Protein AF-B4JCS2-F1 (afdb_monomer)

Structure (mmCIF, N/CA/C/O backbone):
data_AF-B4JCS2-F1
#
_entry.id   AF-B4JCS2-F1
#
loop_
_atom_site.group_PDB
_atom_site.id
_atom_site.type_symbol
_atom_site.label_atom_id
_atom_site.label_alt_id
_atom_site.label_comp_id
_atom_site.label_asym_id
_atom_site.label_entity_id
_atom_site.label_seq_id
_atom_site.pdbx_PDB_ins_code
_atom_site.Cartn_x
_atom_site.Cartn_y
_atom_site.Cartn_z
_atom_site.occupancy
_atom_site.B_iso_or_equiv
_atom_site.auth_seq_id
_atom_site.auth_comp_id
_atom_site.auth_asym_id
_atom_site.auth_atom_id
_atom_site.pdbx_PDB_model_num
ATOM 1 N N . MET A 1 1 ? -27.474 -32.328 -60.155 1.00 42.59 1 MET A N 1
ATOM 2 C CA . MET A 1 1 ? -26.172 -31.632 -60.076 1.00 42.59 1 MET A CA 1
ATOM 3 C C . MET A 1 1 ? -26.432 -30.232 -59.549 1.00 42.59 1 MET A C 1
ATOM 5 O O . MET A 1 1 ? -27.391 -29.633 -60.016 1.00 42.59 1 MET A O 1
ATOM 9 N N . SER A 1 2 ? -25.587 -29.773 -58.614 1.00 42.50 2 SER A N 1
ATOM 10 C CA . SER A 1 2 ? -25.485 -28.388 -58.097 1.00 42.50 2 SER A CA 1
ATOM 11 C C . SER A 1 2 ? -26.600 -27.970 -57.123 1.00 42.50 2 SER A C 1
ATOM 13 O O . SER A 1 2 ? -27.764 -28.017 -57.477 1.00 42.50 2 SER A O 1
ATOM 15 N N . GLY A 1 3 ? -26.380 -27.531 -55.885 1.00 40.31 3 GLY A N 1
ATOM 16 C CA . GLY A 1 3 ? -25.187 -27.250 -55.087 1.00 40.31 3 GLY A CA 1
ATOM 17 C C . GLY A 1 3 ? -25.677 -26.501 -53.836 1.00 40.31 3 GLY A C 1
ATOM 18 O O . GLY A 1 3 ? -26.355 -25.486 -53.963 1.00 40.31 3 GLY A O 1
ATOM 19 N N . ILE A 1 4 ? -25.423 -27.040 -52.641 1.00 46.88 4 ILE A N 1
ATOM 20 C CA . ILE A 1 4 ? -25.808 -26.432 -51.358 1.00 46.88 4 ILE A CA 1
ATOM 21 C C . ILE A 1 4 ? -24.799 -25.324 -51.036 1.00 46.88 4 ILE A C 1
ATOM 23 O O . ILE A 1 4 ? -23.623 -25.603 -50.815 1.00 46.88 4 ILE A O 1
ATOM 27 N N . TYR A 1 5 ? -25.258 -24.073 -51.007 1.00 42.94 5 TYR A N 1
ATOM 28 C CA . TYR A 1 5 ? -24.479 -22.938 -50.516 1.00 42.94 5 TYR A CA 1
ATOM 29 C C . TYR A 1 5 ? -24.676 -22.813 -49.000 1.00 42.94 5 TYR A C 1
ATOM 31 O O . TYR A 1 5 ? -25.678 -22.281 -48.529 1.00 42.94 5 TYR A O 1
ATOM 39 N N . LEU A 1 6 ? -23.716 -23.332 -48.231 1.00 43.31 6 LEU A N 1
ATOM 40 C CA . LEU A 1 6 ? -23.570 -23.057 -46.801 1.00 43.31 6 LEU A CA 1
ATOM 41 C C . LEU A 1 6 ? -22.980 -21.650 -46.629 1.00 43.31 6 LEU A C 1
ATOM 43 O O . LEU A 1 6 ? -21.780 -21.444 -46.799 1.00 43.31 6 LEU A O 1
ATOM 47 N N . LEU A 1 7 ? -23.828 -20.677 -46.294 1.00 48.38 7 LEU A N 1
ATOM 48 C CA . LEU A 1 7 ? -23.399 -19.361 -45.817 1.00 48.38 7 LEU A CA 1
ATOM 49 C C . LEU A 1 7 ? -22.857 -19.504 -44.387 1.00 48.38 7 LEU A C 1
ATOM 51 O O . LEU A 1 7 ? -23.600 -19.450 -43.408 1.00 48.38 7 LEU A O 1
ATOM 55 N N . ALA A 1 8 ? -21.545 -19.707 -44.274 1.00 44.62 8 ALA A N 1
ATOM 56 C CA . ALA A 1 8 ? -20.823 -19.618 -43.013 1.00 44.62 8 ALA A CA 1
ATOM 57 C C . ALA A 1 8 ? -20.802 -18.153 -42.550 1.00 44.62 8 ALA A C 1
ATOM 59 O O . ALA A 1 8 ? -20.003 -17.340 -43.011 1.00 44.62 8 ALA A O 1
ATOM 60 N N . SER A 1 9 ? -21.711 -17.816 -41.638 1.00 53.81 9 SER A N 1
ATOM 61 C CA . SER A 1 9 ? -21.706 -16.541 -40.922 1.00 53.81 9 SER A CA 1
ATOM 62 C C . SER A 1 9 ? -20.621 -16.612 -39.849 1.00 53.81 9 SER A C 1
ATOM 64 O O . SER A 1 9 ? -20.882 -17.010 -38.716 1.00 53.81 9 SER A O 1
ATOM 66 N N . ILE A 1 10 ? -19.379 -16.299 -40.220 1.00 55.66 10 ILE A N 1
ATOM 67 C CA . ILE A 1 10 ? -18.282 -16.126 -39.264 1.00 55.66 10 ILE A CA 1
ATOM 68 C C . ILE A 1 10 ? -18.549 -14.813 -38.526 1.00 55.66 10 ILE A C 1
ATOM 70 O O . ILE A 1 10 ? -18.152 -13.732 -38.957 1.00 55.66 10 ILE A O 1
ATOM 74 N N . LEU A 1 11 ? -19.281 -14.914 -37.418 1.00 52.94 11 LEU A N 1
ATOM 75 C CA . LEU A 1 11 ? -19.351 -13.864 -36.417 1.00 52.94 11 LEU A CA 1
ATOM 76 C C . LEU A 1 11 ? -17.978 -13.823 -35.735 1.00 52.94 11 LEU A C 1
ATOM 78 O O . LEU A 1 11 ? -17.714 -14.578 -34.802 1.00 52.94 11 LEU A O 1
ATOM 82 N N . CYS A 1 12 ? -17.083 -12.966 -36.231 1.00 44.75 12 CYS A N 1
ATOM 83 C CA . CYS A 1 12 ? -15.917 -12.530 -35.473 1.00 44.75 12 CYS A CA 1
ATOM 84 C C . CYS A 1 12 ? -16.427 -11.788 -34.233 1.00 44.75 12 CYS A C 1
ATOM 86 O O . CYS A 1 12 ? -16.580 -10.568 -34.244 1.00 44.75 12 CYS A O 1
ATOM 88 N N . LEU A 1 13 ? -16.712 -12.531 -33.161 1.00 48.81 13 LEU A N 1
ATOM 89 C CA . LEU A 1 13 ? -16.735 -11.975 -31.819 1.00 48.81 13 LEU A CA 1
ATOM 90 C C . LEU A 1 13 ? -15.313 -11.492 -31.558 1.00 48.81 13 LEU A C 1
ATOM 92 O O . LEU A 1 13 ? -14.432 -12.267 -31.191 1.00 48.81 13 LEU A O 1
ATOM 96 N N . ALA A 1 14 ? -15.081 -10.209 -31.825 1.00 47.31 14 ALA A N 1
ATOM 97 C CA . ALA A 1 14 ? -13.964 -9.492 -31.256 1.00 47.31 14 ALA A CA 1
ATOM 98 C C . ALA A 1 14 ? -14.106 -9.648 -29.742 1.00 47.31 14 ALA A C 1
ATOM 100 O O . ALA A 1 14 ? -14.917 -8.977 -29.106 1.00 47.31 14 ALA A O 1
ATOM 101 N N . ILE A 1 15 ? -13.351 -10.587 -29.175 1.00 54.47 15 ILE A N 1
ATOM 102 C CA . ILE A 1 15 ? -13.148 -10.701 -27.738 1.00 54.47 15 ILE A CA 1
ATOM 103 C C . ILE A 1 15 ? -12.239 -9.526 -27.375 1.00 54.47 15 ILE A C 1
ATOM 105 O O . ILE A 1 15 ? -11.052 -9.679 -27.104 1.00 54.47 15 ILE A O 1
ATOM 109 N N . GLY A 1 16 ? -12.784 -8.312 -27.454 1.00 46.50 16 GLY A N 1
ATOM 110 C CA . GLY A 1 16 ? -12.263 -7.176 -26.725 1.00 46.50 16 GLY A CA 1
ATOM 111 C C . GLY A 1 16 ? -12.503 -7.500 -25.265 1.00 46.50 16 GLY A C 1
ATOM 112 O O . GLY A 1 16 ? -13.537 -7.140 -24.714 1.00 46.50 16 GLY A O 1
ATOM 113 N N . GLY A 1 17 ? -11.600 -8.284 -24.674 1.00 49.44 17 GLY A N 1
ATOM 114 C CA . GLY A 1 17 ? -11.571 -8.493 -23.241 1.00 49.44 17 GLY A CA 1
ATOM 115 C C . GLY A 1 17 ? -11.337 -7.132 -22.616 1.00 49.44 17 GLY A C 1
ATOM 116 O O . GLY A 1 17 ? -10.206 -6.659 -22.567 1.00 49.44 17 GLY A O 1
ATOM 117 N N . SER A 1 18 ? -12.412 -6.467 -22.205 1.00 50.28 18 SER A N 1
ATOM 118 C CA . SER A 1 18 ? -12.322 -5.315 -21.329 1.00 50.28 18 SER A CA 1
ATOM 119 C C . SER A 1 18 ? -11.596 -5.797 -20.080 1.00 50.28 18 SER A C 1
ATOM 121 O O . SER A 1 18 ? -12.152 -6.583 -19.310 1.00 50.28 18 SER A O 1
ATOM 123 N N . VAL A 1 19 ? -10.337 -5.390 -19.910 1.00 60.50 19 VAL A N 1
ATOM 124 C CA . VAL A 1 19 ? -9.654 -5.515 -18.623 1.00 60.50 19 VAL A CA 1
ATOM 125 C C . VAL A 1 19 ? -10.544 -4.821 -17.602 1.00 60.50 19 VAL A C 1
ATOM 127 O O . VAL A 1 19 ? -10.785 -3.618 -17.709 1.00 60.50 19 VAL A O 1
ATOM 130 N N . ALA A 1 20 ? -11.115 -5.594 -16.677 1.00 69.06 20 ALA A N 1
ATOM 131 C CA . ALA A 1 20 ? -11.917 -5.039 -15.602 1.00 69.06 20 ALA A CA 1
ATOM 132 C C . ALA A 1 20 ? -11.026 -4.063 -14.825 1.00 69.06 20 ALA A C 1
ATOM 134 O O . ALA A 1 20 ? -9.989 -4.453 -14.291 1.00 69.06 20 ALA A O 1
ATOM 135 N N . GLN A 1 21 ? -11.392 -2.782 -14.842 1.00 80.38 21 GLN A N 1
ATOM 136 C CA . GLN A 1 21 ? -10.703 -1.755 -14.075 1.00 80.38 21 GLN A CA 1
ATOM 137 C C . GLN A 1 21 ? -11.246 -1.798 -12.648 1.00 80.38 21 GLN A C 1
ATOM 139 O O . GLN A 1 21 ? -12.445 -1.631 -12.432 1.00 80.38 21 GLN A O 1
ATOM 144 N N . PHE A 1 22 ? -10.360 -2.010 -11.683 1.00 87.44 22 PHE A N 1
ATOM 145 C CA . PHE A 1 22 ? -10.654 -1.895 -10.260 1.00 87.44 22 PHE A CA 1
ATOM 146 C C . PHE A 1 22 ? -10.234 -0.505 -9.781 1.00 87.44 22 PHE A C 1
ATOM 148 O O . PHE A 1 22 ? -9.047 -0.162 -9.822 1.00 87.44 22 PHE A O 1
ATOM 155 N N . ILE A 1 23 ? -11.222 0.297 -9.381 1.00 88.00 23 ILE A N 1
ATOM 156 C CA . ILE A 1 23 ? -11.053 1.671 -8.900 1.00 88.00 23 ILE A CA 1
ATOM 157 C C . ILE A 1 23 ? -11.843 1.819 -7.600 1.00 88.00 23 ILE A C 1
ATOM 159 O O . ILE A 1 23 ? -13.039 1.542 -7.560 1.00 88.00 23 ILE A O 1
ATOM 163 N N . GLU A 1 24 ? -11.170 2.284 -6.556 1.00 86.69 24 GLU A N 1
ATOM 164 C CA . GLU A 1 24 ? -11.730 2.531 -5.233 1.00 86.69 24 GLU A CA 1
ATOM 165 C C . GLU A 1 24 ? -11.489 3.999 -4.870 1.00 86.69 24 GLU A C 1
ATOM 167 O O . GLU A 1 24 ? -10.374 4.380 -4.534 1.00 86.69 24 GLU A O 1
ATOM 172 N N . GLY A 1 25 ? -12.498 4.863 -4.998 1.00 80.62 25 GLY A N 1
ATOM 173 C CA . GLY A 1 25 ? -12.302 6.309 -4.816 1.00 80.62 25 GLY A CA 1
ATOM 174 C C . GLY A 1 25 ? -11.212 6.870 -5.737 1.00 80.62 25 GLY A C 1
ATOM 175 O O . GLY A 1 25 ? -11.324 6.767 -6.958 1.00 80.62 25 GLY A O 1
ATOM 176 N N . ASN A 1 26 ? -10.154 7.452 -5.161 1.00 79.00 26 ASN A N 1
ATOM 177 C CA . ASN A 1 26 ? -8.983 7.938 -5.910 1.00 79.00 26 ASN A CA 1
ATOM 178 C C . ASN A 1 26 ? -7.933 6.845 -6.211 1.00 79.00 26 ASN A C 1
ATOM 180 O O . ASN A 1 26 ? -6.947 7.111 -6.897 1.00 79.00 26 ASN A O 1
ATOM 184 N N . TYR A 1 27 ? -8.111 5.629 -5.700 1.00 87.31 27 TYR A N 1
ATOM 185 C CA . TYR A 1 27 ? -7.161 4.535 -5.834 1.00 87.31 27 TYR A CA 1
ATOM 186 C C . TYR A 1 27 ? -7.483 3.660 -7.049 1.00 87.31 27 TYR A C 1
ATOM 188 O O . TYR A 1 27 ? -8.377 2.814 -7.027 1.00 87.31 27 TYR A O 1
ATOM 196 N N . ASN A 1 28 ? -6.716 3.842 -8.127 1.00 91.06 28 ASN A N 1
ATOM 197 C CA . ASN A 1 28 ? -6.737 2.939 -9.277 1.00 91.06 28 ASN A CA 1
ATOM 198 C C . ASN A 1 28 ? -5.826 1.728 -9.012 1.00 91.06 28 ASN A C 1
ATOM 200 O O . ASN A 1 28 ? -4.624 1.753 -9.292 1.00 91.06 28 ASN A O 1
ATOM 204 N N . VAL A 1 29 ? -6.418 0.656 -8.487 1.00 92.50 29 VAL A N 1
ATOM 205 C CA . VAL A 1 29 ? -5.731 -0.609 -8.182 1.00 92.50 29 VAL A CA 1
ATOM 206 C C . VAL A 1 29 ? -5.109 -1.217 -9.439 1.00 92.50 29 VAL A C 1
ATOM 208 O O . VAL A 1 29 ? -4.018 -1.783 -9.400 1.00 92.50 29 VAL A O 1
ATOM 211 N N . THR A 1 30 ? -5.789 -1.076 -10.578 1.00 92.38 30 THR A N 1
ATOM 212 C CA . THR A 1 30 ? -5.321 -1.616 -11.860 1.00 92.38 30 THR A CA 1
ATOM 213 C C . THR A 1 30 ? -4.003 -0.978 -12.269 1.00 92.38 30 THR A C 1
ATOM 215 O O . THR A 1 30 ? -3.055 -1.694 -12.583 1.00 92.38 30 THR A O 1
ATOM 218 N N . ALA A 1 31 ? -3.916 0.352 -12.193 1.00 90.94 31 ALA A N 1
ATOM 219 C CA . ALA A 1 31 ? -2.688 1.094 -12.453 1.00 90.94 31 ALA A CA 1
ATOM 220 C C . ALA A 1 31 ? -1.605 0.767 -11.413 1.00 90.94 31 ALA A C 1
ATOM 222 O O . ALA A 1 31 ? -0.464 0.502 -11.788 1.00 90.94 31 ALA A O 1
ATOM 223 N N . ALA A 1 32 ? -1.960 0.690 -10.126 1.00 93.31 32 ALA A N 1
ATOM 224 C CA . ALA A 1 32 ? -1.023 0.327 -9.061 1.00 93.31 32 ALA A CA 1
ATOM 225 C C . ALA A 1 32 ? -0.387 -1.053 -9.279 1.00 93.31 32 ALA A C 1
ATOM 227 O O . ALA A 1 32 ? 0.818 -1.215 -9.115 1.00 93.31 32 ALA A O 1
ATOM 228 N N . CYS A 1 33 ? -1.152 -2.042 -9.742 1.00 94.25 33 CYS A N 1
ATOM 229 C CA . CYS A 1 33 ? -0.605 -3.364 -10.034 1.00 94.25 33 CYS A CA 1
ATOM 230 C C . CYS A 1 33 ? 0.408 -3.391 -11.185 1.00 94.25 33 CYS A C 1
ATOM 232 O O . CYS A 1 33 ? 1.185 -4.340 -11.276 1.00 94.25 33 CYS A O 1
ATOM 234 N N . THR A 1 34 ? 0.444 -2.367 -12.044 1.00 92.12 34 TH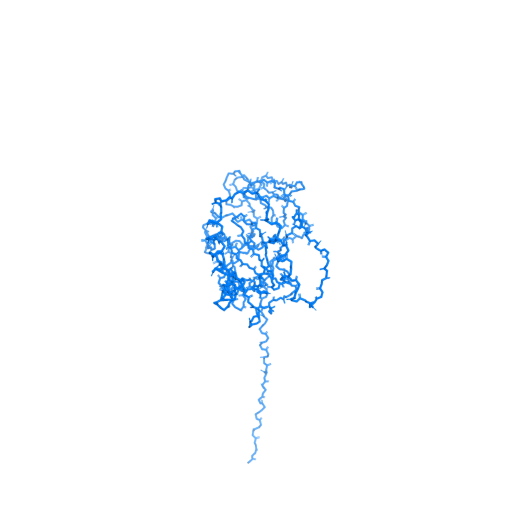R A N 1
ATOM 235 C CA . THR A 1 34 ? 1.469 -2.258 -13.095 1.00 92.12 34 THR A CA 1
ATOM 236 C C . THR A 1 34 ? 2.816 -1.769 -12.567 1.00 92.12 34 THR A C 1
ATOM 238 O O . THR A 1 34 ? 3.836 -1.947 -13.233 1.00 92.12 34 THR A O 1
ATOM 241 N N . THR A 1 35 ? 2.848 -1.160 -11.378 1.00 93.12 35 THR A N 1
ATOM 242 C CA . THR A 1 35 ? 4.060 -0.556 -10.814 1.00 93.12 35 THR A CA 1
ATOM 243 C C . THR A 1 35 ? 4.786 -1.453 -9.819 1.00 93.12 35 THR A C 1
ATOM 245 O O . THR A 1 35 ? 5.889 -1.111 -9.392 1.00 93.12 35 THR A O 1
ATOM 248 N N . VAL A 1 36 ? 4.215 -2.607 -9.482 1.00 95.38 36 VAL A N 1
ATOM 249 C CA . VAL A 1 36 ? 4.731 -3.558 -8.489 1.00 95.38 36 VAL A CA 1
ATOM 250 C C . VAL A 1 36 ? 5.050 -4.919 -9.121 1.00 95.38 36 VAL A C 1
ATOM 252 O O . VAL A 1 36 ? 4.533 -5.242 -10.195 1.00 95.38 36 VAL A O 1
ATOM 255 N N . PRO A 1 37 ? 5.864 -5.764 -8.463 1.00 95.25 37 PRO A N 1
ATOM 256 C CA . PRO A 1 37 ? 6.071 -7.140 -8.902 1.00 95.25 37 PRO A CA 1
ATOM 257 C C . PRO A 1 37 ? 4.768 -7.954 -8.922 1.00 95.25 37 PRO A C 1
ATOM 259 O O . PRO A 1 37 ? 3.948 -7.819 -8.005 1.00 95.25 37 PRO A O 1
ATOM 262 N N . PRO A 1 38 ? 4.578 -8.866 -9.893 1.00 94.50 38 PRO A N 1
ATOM 263 C CA . PRO A 1 38 ? 3.509 -9.856 -9.824 1.00 94.50 38 PRO A CA 1
ATOM 264 C C . PRO A 1 38 ? 3.567 -10.661 -8.517 1.00 94.50 38 PRO A C 1
ATOM 266 O O . PRO A 1 38 ? 4.641 -11.028 -8.046 1.00 94.50 38 PRO A O 1
ATOM 269 N N . GLY A 1 39 ? 2.404 -10.949 -7.940 1.00 95.88 39 GLY A N 1
ATOM 270 C CA . GLY A 1 39 ? 2.246 -11.567 -6.624 1.00 95.88 39 GLY A CA 1
ATOM 271 C C . GLY A 1 39 ? 2.163 -10.564 -5.472 1.00 95.88 39 GLY A C 1
ATOM 272 O O . GLY A 1 39 ? 1.784 -10.958 -4.371 1.00 95.88 39 GLY A O 1
ATOM 273 N N . THR A 1 40 ? 2.459 -9.281 -5.710 1.00 97.44 40 THR A N 1
ATOM 274 C CA . THR A 1 40 ? 2.276 -8.228 -4.701 1.00 97.44 40 THR A CA 1
ATOM 275 C C . THR A 1 40 ? 0.813 -8.147 -4.283 1.00 97.44 40 THR A C 1
ATOM 277 O O . THR A 1 40 ? -0.082 -8.142 -5.130 1.00 97.44 40 THR A O 1
ATOM 280 N N . GLN A 1 41 ? 0.581 -8.080 -2.975 1.00 97.62 41 GLN A N 1
ATOM 281 C CA . GLN A 1 41 ? -0.746 -7.907 -2.404 1.00 97.62 41 GLN A CA 1
ATOM 282 C C . GLN A 1 41 ? -0.969 -6.440 -2.036 1.00 97.62 41 GLN A C 1
ATOM 284 O O . GLN A 1 41 ? -0.136 -5.835 -1.357 1.00 97.62 41 GLN A O 1
ATOM 289 N N . LEU A 1 42 ? -2.094 -5.886 -2.476 1.00 96.19 42 LEU A N 1
ATOM 290 C CA . LEU A 1 42 ? -2.518 -4.526 -2.174 1.00 96.19 42 LEU A CA 1
ATOM 291 C C . LEU A 1 42 ? -3.851 -4.566 -1.426 1.00 96.19 42 LEU A C 1
ATOM 293 O O . LEU A 1 42 ? -4.810 -5.173 -1.897 1.00 96.19 42 LEU A O 1
ATOM 297 N N . GLY A 1 43 ? -3.912 -3.923 -0.266 1.00 93.75 43 GLY A N 1
ATOM 298 C CA . GLY A 1 43 ? -5.142 -3.776 0.504 1.00 93.75 43 GLY A CA 1
ATOM 299 C C . GLY A 1 43 ? -6.178 -2.937 -0.238 1.00 93.75 43 GLY A C 1
ATOM 300 O O . GLY A 1 43 ? -5.831 -2.068 -1.042 1.00 93.75 43 GLY A O 1
ATOM 301 N N . SER A 1 44 ? -7.448 -3.213 0.032 1.00 91.12 44 SER A N 1
ATOM 302 C CA . SER A 1 44 ? -8.543 -2.349 -0.390 1.00 91.12 44 SER A CA 1
ATOM 303 C C . SER A 1 44 ? -8.684 -1.162 0.565 1.00 91.12 44 SER A C 1
ATOM 305 O O . SER A 1 44 ? -8.396 -1.263 1.759 1.00 91.12 44 SER A O 1
ATOM 307 N N . ILE A 1 45 ? -9.125 -0.026 0.028 1.00 85.44 45 ILE A N 1
ATOM 308 C CA . ILE A 1 45 ? -9.464 1.176 0.798 1.00 85.44 45 ILE A CA 1
ATOM 309 C C . ILE A 1 45 ? -10.970 1.313 1.040 1.00 85.44 45 ILE A C 1
ATOM 311 O O . ILE A 1 45 ? -11.420 2.330 1.567 1.00 85.44 45 ILE A O 1
ATOM 315 N N . VAL A 1 46 ? -11.760 0.308 0.651 1.00 83.19 46 VAL A N 1
ATOM 316 C CA . VAL A 1 46 ? -13.217 0.275 0.871 1.00 83.19 46 VAL A CA 1
ATOM 317 C C . VAL A 1 46 ? -13.703 -0.961 1.598 1.00 83.19 46 VAL A C 1
ATOM 319 O O . VAL A 1 46 ? -14.895 -1.043 1.857 1.00 83.19 46 VAL A O 1
ATOM 322 N N . SER A 1 47 ? -12.830 -1.916 1.913 1.00 86.38 47 SER A N 1
ATOM 323 C CA . SER A 1 47 ? -13.122 -3.038 2.805 1.00 86.38 47 SER A CA 1
ATOM 324 C C . SER A 1 47 ? -11.827 -3.718 3.221 1.00 86.38 47 SER A C 1
ATOM 326 O O . SER A 1 47 ? -10.949 -3.936 2.396 1.00 86.38 47 SER A O 1
ATOM 328 N N . CYS A 1 48 ? -11.705 -4.116 4.483 1.00 87.81 48 CYS A N 1
ATOM 329 C CA . CYS A 1 48 ? -10.602 -4.984 4.897 1.00 87.81 48 CYS A CA 1
ATOM 330 C C . CYS A 1 48 ? -10.918 -6.473 4.747 1.00 87.81 48 CYS A C 1
ATOM 332 O O . CYS A 1 48 ? -10.053 -7.301 5.027 1.00 87.81 48 CYS A O 1
ATOM 334 N N . ASP A 1 49 ? -12.123 -6.833 4.307 1.00 89.62 49 ASP A N 1
ATOM 335 C CA . ASP A 1 49 ? -12.494 -8.231 4.084 1.00 89.62 49 ASP A CA 1
ATOM 336 C C . ASP A 1 49 ? -11.826 -8.794 2.836 1.00 89.62 49 ASP A C 1
ATOM 338 O O . ASP A 1 49 ? -11.794 -10.007 2.646 1.00 89.62 49 ASP A O 1
ATOM 342 N N . TYR A 1 50 ? -11.273 -7.937 1.978 1.00 93.19 50 TYR A N 1
ATOM 343 C CA . TYR A 1 50 ? -10.574 -8.367 0.785 1.00 93.19 50 TYR A CA 1
ATOM 344 C C . TYR A 1 50 ? -9.354 -7.513 0.467 1.00 93.19 50 TYR A C 1
ATOM 346 O O . TYR A 1 50 ? -9.142 -6.408 0.963 1.00 93.19 50 TYR A O 1
ATOM 354 N N . TYR A 1 51 ? -8.531 -8.072 -0.403 1.00 96.00 51 TYR A N 1
ATOM 355 C CA . TYR A 1 51 ? -7.337 -7.454 -0.948 1.00 96.00 51 TYR A CA 1
ATOM 356 C C . TYR A 1 51 ? -7.185 -7.863 -2.408 1.00 96.00 51 TYR A C 1
ATOM 358 O O . TYR A 1 51 ? -7.912 -8.715 -2.921 1.00 96.00 51 TYR A O 1
ATOM 366 N N . TYR A 1 52 ? -6.221 -7.268 -3.089 1.00 97.44 52 TYR A N 1
ATOM 367 C CA . TYR A 1 52 ? -5.920 -7.550 -4.480 1.00 97.44 52 TYR A CA 1
ATOM 368 C C . TYR A 1 52 ? -4.562 -8.217 -4.597 1.00 97.44 52 TYR A C 1
ATOM 370 O O . TYR A 1 52 ? -3.581 -7.751 -4.025 1.00 97.44 52 TYR A O 1
ATOM 378 N N . VAL A 1 53 ? -4.489 -9.290 -5.376 1.00 97.69 53 VAL A N 1
ATOM 379 C CA . VAL A 1 53 ? -3.226 -9.894 -5.799 1.00 97.69 53 VAL A CA 1
ATOM 380 C C . VAL A 1 53 ? -2.908 -9.382 -7.194 1.00 97.69 53 VAL A C 1
ATOM 382 O O . VAL A 1 53 ? -3.646 -9.650 -8.144 1.00 97.69 53 VAL A O 1
ATOM 385 N N . CYS A 1 54 ? -1.808 -8.653 -7.340 1.00 96.25 54 CYS A N 1
ATOM 386 C CA . CYS A 1 54 ? -1.366 -8.162 -8.635 1.00 96.25 54 CYS A CA 1
ATOM 387 C C . CYS A 1 54 ? -0.843 -9.313 -9.488 1.00 96.25 54 CYS A C 1
ATOM 389 O O . CYS A 1 54 ? 0.108 -9.998 -9.121 1.00 96.25 54 CYS A O 1
ATOM 391 N N . THR A 1 55 ? -1.442 -9.527 -10.653 1.00 94.19 55 THR A N 1
ATOM 392 C CA . THR A 1 55 ? -0.965 -10.508 -11.631 1.00 94.19 55 THR A CA 1
ATOM 393 C C . THR A 1 55 ? -0.516 -9.802 -12.903 1.00 94.19 55 THR A C 1
ATOM 395 O O . THR A 1 55 ? -0.812 -8.629 -13.120 1.00 94.19 55 THR A O 1
ATOM 398 N N . LYS A 1 56 ? 0.134 -10.542 -13.806 1.00 87.94 56 LYS A N 1
ATOM 399 C CA . LYS A 1 56 ? 0.475 -10.036 -15.145 1.00 87.94 56 LYS A CA 1
ATOM 400 C C . LYS A 1 56 ? -0.739 -9.560 -15.961 1.00 87.94 56 LYS A C 1
ATOM 402 O O . LYS A 1 56 ? -0.565 -8.795 -16.897 1.00 87.94 56 LYS A O 1
ATOM 407 N N . ASN A 1 57 ? -1.941 -10.037 -15.630 1.00 88.88 57 ASN A N 1
ATOM 408 C CA . ASN A 1 57 ? -3.179 -9.717 -16.341 1.00 88.88 57 ASN A CA 1
ATOM 409 C C . ASN A 1 57 ? -4.020 -8.658 -15.603 1.00 88.88 57 ASN A C 1
ATOM 411 O O . ASN A 1 57 ? -5.150 -8.399 -16.007 1.00 88.88 57 ASN A O 1
ATOM 415 N N . GLY A 1 58 ? -3.496 -8.081 -14.517 1.00 90.19 58 GLY A N 1
ATOM 416 C CA . GLY A 1 58 ? -4.212 -7.149 -13.650 1.00 90.19 58 GLY A CA 1
ATOM 417 C C . GLY A 1 58 ? -4.463 -7.696 -12.238 1.00 90.19 58 GLY A C 1
ATOM 418 O O . GLY A 1 58 ? -4.053 -8.820 -11.914 1.00 90.19 58 GLY A O 1
ATOM 419 N N . PRO A 1 59 ? -5.090 -6.888 -11.371 1.00 95.19 59 PRO A N 1
ATOM 420 C CA . PRO A 1 59 ? -5.443 -7.283 -10.011 1.00 95.19 59 PRO A CA 1
ATOM 421 C C . PRO A 1 59 ? -6.500 -8.393 -9.994 1.00 95.19 59 PRO A C 1
ATOM 423 O O . PRO A 1 59 ? -7.440 -8.402 -10.787 1.00 95.19 59 PRO A O 1
ATOM 426 N N . VAL A 1 60 ? -6.360 -9.311 -9.041 1.00 95.94 60 VAL A N 1
ATOM 427 C CA . VAL A 1 60 ? -7.363 -10.327 -8.706 1.00 95.94 60 VAL A CA 1
ATOM 428 C C . VAL A 1 60 ? -7.804 -10.103 -7.267 1.00 95.94 60 VAL A C 1
ATOM 430 O O . VAL A 1 60 ? -7.001 -10.240 -6.344 1.00 95.94 60 VAL A O 1
ATOM 433 N N . GLN A 1 61 ? -9.075 -9.759 -7.072 1.00 96.25 61 GLN A N 1
ATOM 434 C CA . GLN A 1 61 ? -9.651 -9.595 -5.740 1.00 96.25 61 GLN A CA 1
ATOM 435 C C . GLN A 1 61 ? -9.728 -10.946 -5.015 1.00 96.25 61 GLN A C 1
ATOM 437 O O . GLN A 1 61 ? -10.174 -11.943 -5.581 1.00 96.25 61 GLN A O 1
ATOM 442 N N . THR A 1 62 ? -9.296 -10.974 -3.758 1.00 96.88 62 THR A N 1
ATOM 443 C CA . THR A 1 62 ? -9.274 -12.155 -2.890 1.00 96.88 62 THR A CA 1
ATOM 444 C C . THR A 1 62 ? -9.854 -11.791 -1.529 1.00 96.88 62 THR A C 1
ATOM 446 O O . THR A 1 62 ? -9.399 -10.835 -0.908 1.00 96.88 62 THR A O 1
ATOM 449 N N . ASN A 1 63 ? -10.846 -12.552 -1.063 1.00 96.12 63 ASN A N 1
ATOM 450 C CA . ASN A 1 63 ? -11.462 -12.341 0.247 1.00 96.12 63 ASN A CA 1
ATOM 451 C C . ASN A 1 63 ? -10.690 -13.081 1.346 1.00 96.12 63 ASN A C 1
ATOM 453 O O . ASN A 1 63 ? -10.246 -14.217 1.153 1.00 96.12 63 ASN A O 1
ATOM 457 N N . CYS A 1 64 ? -10.587 -12.454 2.510 1.00 95.00 64 CYS A N 1
ATOM 458 C CA . CYS A 1 64 ? -10.181 -13.096 3.743 1.00 95.00 64 CYS A CA 1
ATOM 459 C C . CYS A 1 64 ? -11.284 -14.034 4.265 1.00 95.00 64 CYS A C 1
ATOM 461 O O . CYS A 1 64 ? -12.469 -13.831 3.989 1.00 95.00 64 CYS A O 1
ATOM 463 N N . PRO A 1 65 ? -10.919 -15.090 5.015 1.00 95.81 65 PRO A N 1
ATOM 464 C CA . PRO A 1 65 ? -11.896 -15.932 5.699 1.00 95.81 65 PRO A CA 1
ATOM 465 C C . PRO A 1 65 ? -12.732 -15.138 6.710 1.00 95.81 65 PRO A C 1
ATOM 467 O O . PRO A 1 65 ? -12.277 -14.135 7.255 1.00 95.81 65 PRO A O 1
ATOM 470 N N . THR A 1 66 ? -13.926 -15.634 7.038 1.00 89.06 66 THR A N 1
ATOM 471 C CA . THR A 1 66 ? -14.778 -15.036 8.077 1.00 89.06 66 THR A CA 1
ATOM 472 C C . THR A 1 66 ? -14.031 -14.901 9.410 1.00 89.06 66 THR A C 1
ATOM 474 O O . THR A 1 66 ? -13.425 -15.863 9.884 1.00 89.06 66 THR A O 1
ATOM 477 N N . GLY A 1 67 ? -14.097 -13.713 10.021 1.00 84.50 67 GLY A N 1
ATOM 478 C CA . GLY A 1 67 ? -13.390 -13.380 11.267 1.00 84.50 67 GLY A CA 1
ATOM 479 C C . GLY A 1 67 ? -11.937 -12.919 11.077 1.00 84.50 67 GLY A C 1
ATOM 480 O O . GLY A 1 67 ? -11.228 -12.706 12.064 1.00 84.50 67 GLY A O 1
ATOM 481 N N . TYR A 1 68 ? -11.490 -12.778 9.827 1.00 91.06 68 TYR A N 1
ATOM 482 C CA . TYR A 1 68 ? -10.179 -12.254 9.468 1.00 91.06 68 TYR A CA 1
ATOM 483 C C . TYR A 1 68 ? -10.319 -11.021 8.584 1.00 91.06 68 TYR A C 1
ATOM 485 O O . TYR A 1 68 ? -11.220 -10.928 7.756 1.00 91.06 68 TYR A O 1
ATOM 493 N N . SER A 1 69 ? -9.362 -10.112 8.716 1.00 91.06 69 SER A N 1
ATOM 494 C CA . SER A 1 69 ? -9.233 -8.924 7.881 1.00 91.06 69 SER A CA 1
ATOM 495 C C . SER A 1 69 ? -7.823 -8.859 7.306 1.00 91.06 69 SER A C 1
ATOM 497 O O . SER A 1 69 ? -6.869 -9.386 7.887 1.00 91.06 69 SER A O 1
ATOM 499 N N . TYR A 1 70 ? -7.680 -8.239 6.142 1.00 93.75 70 TYR A N 1
ATOM 500 C CA . TYR A 1 70 ? -6.395 -8.117 5.480 1.00 93.75 70 TYR A CA 1
ATOM 501 C C . TYR A 1 70 ? -5.475 -7.164 6.248 1.00 93.75 70 TYR A C 1
ATOM 503 O O . TYR A 1 70 ? -5.761 -5.978 6.406 1.00 93.75 70 TYR A O 1
ATOM 511 N N . ASP A 1 71 ? -4.346 -7.693 6.708 1.00 93.31 71 ASP A N 1
ATOM 512 C CA . ASP A 1 71 ? -3.267 -6.934 7.317 1.00 93.31 71 ASP A CA 1
ATOM 513 C C . ASP A 1 71 ? -2.199 -6.667 6.257 1.00 93.31 71 ASP A C 1
ATOM 515 O O . ASP A 1 71 ? -1.374 -7.528 5.932 1.00 93.31 71 ASP A O 1
ATOM 519 N N . TYR A 1 72 ? -2.202 -5.450 5.713 1.00 92.50 72 TYR A N 1
ATOM 520 C CA . TYR A 1 72 ? -1.236 -5.061 4.691 1.00 92.50 72 TYR A CA 1
ATOM 521 C C . TYR A 1 72 ? 0.206 -5.051 5.219 1.00 92.50 72 TYR A C 1
ATOM 523 O O . TYR A 1 72 ? 1.131 -5.290 4.443 1.00 92.50 72 TYR A O 1
ATOM 531 N N . LYS A 1 73 ? 0.422 -4.819 6.526 1.00 92.75 73 LYS A N 1
ATOM 532 C CA . LYS A 1 73 ? 1.762 -4.826 7.133 1.00 92.75 73 LYS A CA 1
ATOM 533 C C . LYS A 1 73 ? 2.326 -6.251 7.147 1.00 92.75 73 LYS A C 1
ATOM 535 O O . LYS A 1 73 ? 3.511 -6.447 6.866 1.00 92.75 73 LYS A O 1
ATOM 540 N N . ALA A 1 74 ? 1.473 -7.247 7.393 1.00 94.12 74 ALA A N 1
ATOM 541 C CA . ALA A 1 74 ? 1.829 -8.663 7.299 1.00 94.12 74 ALA A CA 1
ATOM 542 C C . ALA A 1 74 ? 1.823 -9.205 5.853 1.00 94.12 74 ALA A C 1
ATOM 544 O O . ALA A 1 74 ? 2.575 -10.137 5.550 1.00 94.12 74 ALA A O 1
ATOM 545 N N . ALA A 1 75 ? 1.044 -8.585 4.957 1.00 95.12 75 ALA A N 1
ATOM 546 C CA . ALA A 1 75 ? 0.639 -9.128 3.656 1.00 95.12 75 ALA A CA 1
ATOM 547 C C . ALA A 1 75 ? -0.048 -10.496 3.798 1.00 95.12 75 ALA A C 1
ATOM 549 O O . ALA A 1 75 ? 0.352 -11.494 3.193 1.00 95.12 75 ALA A O 1
ATOM 550 N N . SER A 1 76 ? -1.042 -10.549 4.686 1.00 96.06 76 SER A N 1
ATOM 551 C CA . SER A 1 76 ? -1.844 -11.742 4.953 1.00 96.06 76 SER A CA 1
ATOM 552 C C . SER A 1 76 ? -3.148 -11.384 5.660 1.00 96.06 76 SER A C 1
ATOM 554 O O . SER A 1 76 ? -3.265 -10.325 6.268 1.00 96.06 76 SER A O 1
ATOM 556 N N . CYS A 1 77 ? -4.117 -12.296 5.646 1.00 95.94 77 CYS A N 1
ATOM 557 C CA . CYS A 1 77 ? -5.295 -12.182 6.500 1.00 95.94 77 CYS A CA 1
ATOM 558 C C . CYS A 1 77 ? -4.922 -12.498 7.957 1.00 95.94 77 CYS A C 1
ATOM 560 O O . CYS A 1 77 ? -4.429 -13.589 8.250 1.00 95.94 77 CYS A O 1
ATOM 562 N N . SER A 1 78 ? -5.195 -11.560 8.858 1.00 94.81 78 SER A N 1
ATOM 563 C CA . SER A 1 78 ? -4.984 -11.677 10.305 1.00 94.81 78 SER A CA 1
ATOM 564 C C . SER A 1 78 ? -6.336 -11.602 11.028 1.00 94.81 78 SER A C 1
ATOM 566 O O . SER A 1 78 ? -7.291 -11.079 10.452 1.00 94.81 78 SER A O 1
ATOM 568 N N . PRO A 1 79 ? -6.478 -12.127 12.262 1.00 90.88 79 PRO A N 1
ATOM 569 C CA . PRO A 1 79 ? -7.731 -12.012 13.010 1.00 90.88 79 PRO A CA 1
ATOM 570 C C . PRO A 1 79 ? -8.193 -10.553 13.074 1.00 90.88 79 PRO A C 1
ATOM 572 O O . PRO A 1 79 ? -7.392 -9.689 13.437 1.00 90.88 79 PRO A O 1
ATOM 575 N N . SER A 1 80 ? -9.455 -10.264 12.745 1.00 84.94 80 SER A N 1
ATOM 576 C CA . SER A 1 80 ? -9.948 -8.882 12.594 1.00 84.94 80 SER A CA 1
ATOM 577 C C . SER A 1 80 ? -9.704 -8.012 13.832 1.00 84.94 80 SER A C 1
ATOM 579 O O . SER A 1 80 ? -9.352 -6.843 13.711 1.00 84.94 80 SER A O 1
ATOM 581 N N . SER A 1 81 ? -9.762 -8.603 15.030 1.00 80.12 81 SER A N 1
ATOM 582 C CA . SER A 1 81 ? -9.475 -7.930 16.306 1.00 80.12 81 SER A CA 1
ATOM 583 C C . SER A 1 81 ? -8.027 -7.444 16.461 1.00 80.12 81 SER A C 1
ATOM 585 O O . SER A 1 81 ? -7.740 -6.647 17.348 1.00 80.12 81 SER A O 1
ATOM 587 N N . SER A 1 82 ? -7.099 -7.952 15.647 1.00 84.75 82 SER A N 1
ATOM 588 C CA . SER A 1 82 ? -5.675 -7.586 15.667 1.00 84.75 82 SER A CA 1
ATOM 589 C C . SER A 1 82 ? -5.284 -6.598 14.566 1.00 84.75 82 SER A C 1
ATOM 591 O O . SER A 1 82 ? -4.167 -6.084 14.582 1.00 84.75 82 SER A O 1
ATOM 593 N N . VAL A 1 83 ? -6.191 -6.314 13.625 1.00 84.62 83 VAL A N 1
ATOM 594 C CA . VAL A 1 83 ? -5.927 -5.445 12.475 1.00 84.62 83 VAL A CA 1
ATOM 595 C C . VAL A 1 83 ? -6.490 -4.050 12.730 1.00 84.62 83 VAL A C 1
ATOM 597 O O . VAL A 1 83 ? -7.650 -3.862 13.106 1.00 84.62 83 VAL A O 1
ATOM 600 N N . SER A 1 84 ? -5.680 -3.027 12.469 1.00 77.25 84 SER A N 1
ATOM 601 C CA . SER A 1 84 ? -6.124 -1.630 12.448 1.00 77.25 84 SER A CA 1
ATOM 602 C C . SER A 1 84 ? -6.851 -1.309 11.140 1.00 77.25 84 SER A C 1
ATOM 604 O O . SER A 1 84 ? -6.398 -0.485 10.351 1.00 77.25 84 SER A O 1
ATOM 606 N N . CYS A 1 85 ? -7.961 -2.009 10.897 1.00 75.69 85 CYS A N 1
ATOM 607 C CA . CYS A 1 85 ? -8.855 -1.728 9.786 1.00 75.69 85 CYS A CA 1
ATOM 608 C C . CYS A 1 85 ? -9.726 -0.517 10.112 1.00 75.69 85 CYS A C 1
ATOM 610 O O . CYS A 1 85 ? -10.380 -0.492 11.155 1.00 75.69 85 CYS A O 1
ATOM 612 N N . TYR A 1 86 ? -9.739 0.455 9.208 1.00 72.19 86 TYR A N 1
ATOM 613 C CA . TYR A 1 86 ? -10.626 1.614 9.277 1.00 72.19 86 TYR A CA 1
ATOM 614 C C . TYR A 1 86 ? -11.419 1.804 7.986 1.00 72.19 86 TYR A C 1
ATOM 616 O O . TYR A 1 86 ? -12.208 2.730 7.911 1.00 72.19 86 TYR A O 1
ATOM 624 N N . TYR A 1 87 ? -11.203 0.956 6.977 1.00 70.25 87 TYR A N 1
ATOM 625 C CA . TYR A 1 87 ? -11.768 1.089 5.639 1.00 70.25 87 TYR A CA 1
ATOM 626 C C . TYR A 1 87 ? -12.938 0.123 5.447 1.00 70.25 87 TYR A C 1
ATOM 628 O O . TYR A 1 87 ? -12.813 -1.066 5.736 1.00 70.25 87 TYR A O 1
ATOM 636 N N . GLY A 1 88 ? -14.059 0.624 4.925 1.00 57.50 88 GLY A N 1
ATOM 637 C CA . GLY A 1 88 ? -15.205 -0.213 4.563 1.00 57.50 88 GLY A CA 1
ATOM 638 C C . GLY A 1 88 ? -16.078 -0.721 5.693 1.00 57.50 88 GLY A C 1
ATOM 639 O O . GLY A 1 88 ? -16.828 -1.667 5.477 1.00 57.50 88 GLY A O 1
ATOM 640 N N . MET A 1 89 ? -15.965 -0.135 6.882 1.00 63.97 89 MET A N 1
ATOM 641 C CA . MET A 1 89 ? -16.829 -0.471 8.009 1.00 63.97 89 MET A CA 1
ATOM 642 C C . MET A 1 89 ? -17.902 0.607 8.166 1.00 63.97 89 MET A C 1
ATOM 644 O O . MET A 1 89 ? -17.583 1.796 8.114 1.00 63.97 89 MET A O 1
ATOM 648 N N . ASP A 1 90 ? -19.153 0.198 8.397 1.00 65.44 90 ASP A N 1
ATOM 649 C CA . ASP A 1 90 ? -20.258 1.119 8.710 1.00 65.44 90 ASP A CA 1
ATOM 650 C C . ASP A 1 90 ? -19.982 1.895 10.011 1.00 65.44 90 ASP A C 1
ATOM 652 O O . ASP A 1 90 ? -20.367 3.057 10.155 1.00 65.44 90 ASP A O 1
ATOM 656 N N . ASN A 1 91 ? -19.270 1.263 10.951 1.00 74.00 91 ASN A N 1
ATOM 657 C CA . ASN A 1 91 ? -18.788 1.869 12.184 1.00 74.00 91 ASN A CA 1
ATOM 658 C C . ASN A 1 91 ? -17.255 1.730 12.279 1.00 74.00 91 ASN A C 1
ATOM 660 O O . ASN A 1 91 ? -16.766 0.632 12.539 1.00 74.00 91 ASN A O 1
ATOM 664 N N . PRO A 1 92 ? -16.466 2.815 12.160 1.00 76.75 92 PRO A N 1
ATOM 665 C CA . PRO A 1 92 ? -15.004 2.743 12.257 1.00 76.75 92 PRO A CA 1
ATOM 666 C C . PRO A 1 92 ? -14.501 2.372 13.668 1.00 76.75 92 PRO A C 1
ATOM 668 O O . PRO A 1 92 ? -13.319 2.072 13.839 1.00 76.75 92 PRO A O 1
ATOM 671 N N . CYS A 1 93 ? -15.381 2.375 14.677 1.00 83.25 93 CYS A N 1
ATOM 672 C CA . CYS A 1 93 ? -15.092 1.903 16.029 1.00 83.25 93 CYS A CA 1
ATOM 673 C C . CYS A 1 93 ? -15.321 0.399 16.223 1.00 83.25 93 CYS A C 1
ATOM 675 O O . CYS A 1 93 ? -14.939 -0.131 17.266 1.00 83.25 93 CYS A O 1
ATOM 677 N N . GLU A 1 94 ? -15.921 -0.294 15.253 1.00 79.44 94 GLU A N 1
ATOM 678 C CA . GLU A 1 94 ? -16.250 -1.710 15.387 1.00 79.44 94 GLU A CA 1
ATOM 679 C C . GLU A 1 94 ? -15.005 -2.555 15.704 1.00 79.44 94 GLU A C 1
ATOM 681 O O . GLU A 1 94 ? -13.934 -2.402 15.111 1.00 79.44 94 GLU A O 1
ATOM 686 N N . GLY A 1 95 ? -15.129 -3.422 16.713 1.00 75.88 95 GLY A N 1
ATOM 687 C CA . GLY A 1 95 ? -14.048 -4.300 17.165 1.00 75.88 95 GLY A CA 1
ATOM 688 C C . GLY A 1 95 ? -12.927 -3.615 17.956 1.00 75.88 95 GLY A C 1
ATOM 689 O O . GLY A 1 95 ? -11.967 -4.289 18.336 1.00 75.88 95 GLY A O 1
ATOM 690 N N . LYS A 1 96 ? -13.015 -2.307 18.234 1.00 80.69 96 LYS A N 1
ATOM 691 C CA . LYS A 1 96 ? -12.047 -1.605 19.089 1.00 80.69 96 LYS A CA 1
ATOM 692 C C . LYS A 1 96 ? -12.481 -1.647 20.550 1.00 80.69 96 LYS A C 1
ATOM 694 O O . LYS A 1 96 ? -13.586 -1.235 20.874 1.00 80.69 96 LYS A O 1
ATOM 699 N N . VAL A 1 97 ? -11.602 -2.114 21.432 1.00 81.69 97 VAL A N 1
ATOM 700 C CA . VAL A 1 97 ? -11.877 -2.226 22.872 1.00 81.69 97 VAL A CA 1
ATOM 701 C C . VAL A 1 97 ? -11.314 -1.035 23.642 1.00 81.69 97 VAL A C 1
ATOM 703 O O . VAL A 1 97 ? -10.166 -0.646 23.432 1.00 81.69 97 VAL A O 1
ATOM 706 N N . GLY A 1 98 ? -12.089 -0.514 24.593 1.00 87.00 98 GLY A N 1
ATOM 707 C CA . GLY A 1 98 ? -11.686 0.626 25.411 1.00 87.00 98 GLY A CA 1
ATOM 708 C C . GLY A 1 98 ? -11.860 1.969 24.704 1.00 87.00 98 GLY A C 1
ATOM 709 O O . GLY A 1 98 ? -12.804 2.160 23.934 1.00 87.00 98 GLY A O 1
ATOM 710 N N . ASP A 1 99 ? -10.965 2.894 25.047 1.00 91.94 99 ASP A N 1
ATOM 711 C CA . ASP A 1 99 ? -10.972 4.285 24.609 1.00 91.94 99 ASP A CA 1
ATOM 712 C C . ASP A 1 99 ? -9.867 4.496 23.569 1.00 91.94 99 ASP A C 1
ATOM 714 O O . ASP A 1 99 ? -8.682 4.342 23.878 1.00 91.94 99 ASP A O 1
ATOM 718 N N . ASN A 1 100 ? -10.241 4.855 22.343 1.00 90.31 100 ASN A N 1
ATOM 719 C CA . ASN A 1 100 ? -9.286 5.034 21.249 1.00 90.31 100 ASN A CA 1
ATOM 720 C C . ASN A 1 100 ? -9.822 5.955 20.149 1.00 90.31 100 ASN A C 1
ATOM 722 O O . ASN A 1 100 ? -11.025 6.168 20.033 1.00 90.31 100 ASN A O 1
ATOM 726 N N . TRP A 1 101 ? -8.925 6.481 19.315 1.00 91.69 101 TRP A N 1
ATOM 727 C CA . TRP A 1 101 ? -9.263 7.379 18.209 1.00 91.69 101 TRP A CA 1
ATOM 728 C C . TRP A 1 101 ? -8.985 6.721 16.862 1.00 91.69 101 TRP A C 1
ATOM 730 O O . TRP A 1 101 ? -7.911 6.157 16.648 1.00 91.69 101 TRP A O 1
ATOM 740 N N . VAL A 1 102 ? -9.950 6.809 15.951 1.00 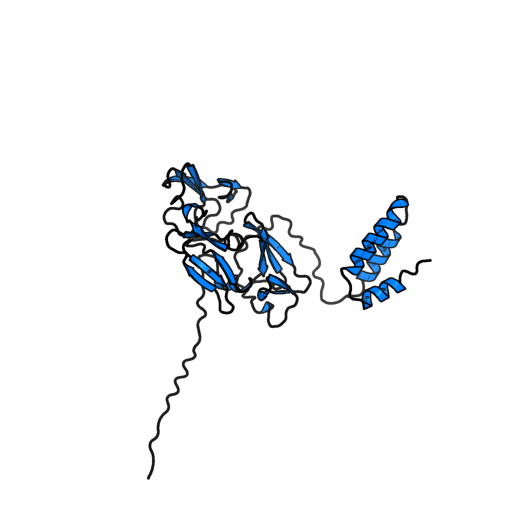86.81 102 VAL A N 1
ATOM 741 C CA . VAL A 1 102 ? -9.890 6.215 14.610 1.00 86.81 102 VAL A CA 1
ATOM 742 C C . VAL A 1 102 ? -10.061 7.302 13.545 1.00 86.81 102 VAL A C 1
ATOM 744 O O . VAL A 1 102 ? -10.726 8.303 13.814 1.00 86.81 102 VAL A O 1
ATOM 747 N N . PRO A 1 103 ? -9.462 7.155 12.352 1.00 82.94 103 PRO A N 1
ATOM 748 C CA . PRO A 1 103 ? -9.611 8.129 11.279 1.00 82.94 103 PRO A CA 1
ATOM 749 C C . PRO A 1 103 ? -11.012 8.033 10.665 1.00 82.94 103 PRO A C 1
ATOM 751 O O . PRO A 1 103 ? -11.605 6.952 10.624 1.00 82.94 103 PRO A O 1
ATOM 754 N N . VAL A 1 104 ? -11.526 9.144 10.136 1.00 77.50 104 VAL A N 1
ATOM 755 C CA . VAL A 1 104 ? -12.723 9.119 9.281 1.00 77.50 104 VAL A CA 1
ATOM 756 C C . VAL A 1 104 ? -12.302 8.819 7.842 1.00 77.50 104 VAL A C 1
ATOM 758 O O . VAL A 1 104 ? -11.474 9.531 7.268 1.00 77.50 104 VAL A O 1
ATOM 761 N N . ILE A 1 105 ? -12.884 7.775 7.246 1.00 70.94 105 ILE A N 1
ATOM 762 C CA . ILE A 1 105 ? -12.609 7.365 5.860 1.00 70.94 105 ILE A CA 1
ATOM 763 C C . ILE A 1 105 ? -12.842 8.535 4.903 1.00 70.94 105 ILE A C 1
ATOM 765 O O . ILE A 1 105 ? -13.876 9.195 4.956 1.00 70.94 105 ILE A O 1
ATOM 769 N N . GLY A 1 106 ? -11.902 8.745 3.979 1.00 64.81 106 GLY A N 1
ATOM 770 C CA . GLY A 1 106 ? -12.028 9.784 2.955 1.00 64.81 106 GLY A CA 1
ATOM 771 C C . GLY A 1 106 ? -11.581 11.168 3.402 1.00 64.81 106 GLY A C 1
ATOM 772 O O . GLY A 1 106 ? -11.471 12.070 2.575 1.00 64.81 106 GLY A O 1
ATOM 773 N N . THR A 1 107 ? -11.264 11.321 4.684 1.00 71.25 107 THR A N 1
ATOM 774 C CA . THR A 1 107 ? -10.682 12.534 5.250 1.00 71.25 107 THR A CA 1
ATOM 775 C C . THR A 1 107 ? -9.256 12.240 5.696 1.00 71.25 107 THR A C 1
ATOM 777 O O . THR A 1 107 ? -8.897 11.087 5.942 1.00 71.25 107 THR A O 1
ATOM 780 N N . CYS A 1 108 ? -8.433 13.279 5.811 1.00 75.12 108 CYS A N 1
ATOM 781 C CA . CYS A 1 108 ? -7.097 13.130 6.383 1.00 75.12 108 CYS A CA 1
ATOM 782 C C . CYS A 1 108 ? -6.942 13.874 7.716 1.00 75.12 108 CYS A C 1
ATOM 784 O O . CYS A 1 108 ? -5.995 13.628 8.461 1.00 75.12 108 CYS A O 1
ATOM 786 N N . SER A 1 109 ? -7.888 14.750 8.055 1.00 83.25 109 SER A N 1
ATOM 787 C CA . SER A 1 109 ? -7.856 15.536 9.285 1.00 83.25 109 SER A CA 1
ATOM 788 C C . SER A 1 109 ? -8.913 15.119 10.313 1.00 83.25 109 SER A C 1
ATOM 790 O O . SER A 1 109 ? -8.745 15.436 11.491 1.00 83.25 109 SER A O 1
ATOM 792 N N . GLU A 1 110 ? -9.971 14.397 9.934 1.00 85.94 110 GLU A N 1
ATOM 793 C CA . GLU A 1 110 ? -11.046 14.041 10.864 1.00 85.94 110 GLU A CA 1
ATOM 794 C C . GLU A 1 110 ? -10.800 12.716 11.593 1.00 85.94 110 GLU A C 1
ATOM 796 O O . GLU A 1 110 ? -10.177 11.776 11.090 1.00 85.94 110 GLU A O 1
ATOM 801 N N . TRP A 1 111 ? -11.331 12.643 12.810 1.00 90.62 111 TRP A N 1
ATOM 802 C CA . TRP A 1 111 ? -11.231 11.487 13.685 1.00 90.62 111 TRP A CA 1
ATOM 803 C C . TRP A 1 111 ? -12.529 11.241 14.449 1.00 90.62 111 TRP A C 1
ATOM 805 O O . TRP A 1 111 ? -13.320 12.154 14.695 1.00 90.62 111 TRP A O 1
ATOM 815 N N . VAL A 1 112 ? -12.714 9.997 14.882 1.00 91.19 112 VAL A N 1
ATOM 816 C CA . VAL A 1 112 ? -13.800 9.549 15.759 1.00 91.19 112 VAL A CA 1
ATOM 817 C C . VAL A 1 112 ? -13.195 9.005 17.048 1.00 91.19 112 VAL A C 1
ATOM 819 O O . VAL A 1 112 ? -12.269 8.199 17.018 1.00 91.19 112 VAL A O 1
ATOM 822 N N . TYR A 1 113 ? -13.713 9.459 18.186 1.00 93.62 113 TYR A N 1
ATOM 823 C CA . TYR A 1 113 ? -13.435 8.874 19.491 1.00 93.62 113 TYR A CA 1
ATOM 824 C C . TYR A 1 113 ? -14.372 7.691 19.711 1.00 93.62 113 TYR A C 1
ATOM 826 O O . TYR A 1 113 ? -15.597 7.831 19.700 1.00 93.62 113 TYR A O 1
ATOM 834 N N . CYS A 1 114 ? -13.774 6.532 19.925 1.00 92.50 114 CYS A N 1
ATOM 835 C CA . CYS A 1 114 ? -14.441 5.284 20.216 1.00 92.50 114 CYS A CA 1
ATOM 836 C C . CYS A 1 114 ? -14.362 5.006 21.710 1.00 92.50 114 CYS A C 1
ATOM 838 O O . CYS A 1 114 ? -13.292 5.107 22.309 1.00 92.50 114 CYS A O 1
ATOM 840 N N . LYS A 1 115 ? -15.495 4.612 22.282 1.00 93.81 115 LYS A N 1
ATOM 841 C CA . LYS A 1 115 ? -15.606 4.106 23.644 1.00 93.81 115 LYS A CA 1
ATOM 842 C C . LYS A 1 115 ? -16.500 2.887 23.605 1.00 93.81 115 LYS A C 1
ATOM 844 O O . LYS A 1 115 ? -17.695 3.028 23.363 1.00 93.81 115 LYS A O 1
ATOM 849 N N . ASN A 1 116 ? -15.959 1.706 23.858 1.00 88.25 116 ASN A N 1
ATOM 850 C CA . ASN A 1 116 ? -16.761 0.485 23.748 1.00 88.25 116 ASN A CA 1
ATOM 851 C C . ASN A 1 116 ? -16.362 -0.412 22.584 1.00 88.25 116 ASN A C 1
ATOM 853 O O . ASN A 1 116 ? -16.314 -1.615 22.775 1.00 88.25 116 ASN A O 1
ATOM 857 N N . ASP A 1 117 ? -15.964 0.136 21.427 1.00 84.00 117 ASP A N 1
ATOM 858 C CA . ASP A 1 117 ? -16.634 -0.103 20.120 1.00 84.00 117 ASP A CA 1
ATOM 859 C C . ASP A 1 117 ? -17.694 0.898 19.609 1.00 84.00 117 ASP A C 1
ATOM 861 O O . ASP A 1 117 ? -18.076 0.843 18.433 1.00 84.00 117 ASP A O 1
ATOM 865 N N . VAL A 1 118 ? -18.124 1.869 20.421 1.00 88.19 118 VAL A N 1
ATOM 866 C CA . VAL A 1 118 ? -19.143 2.856 20.020 1.00 88.19 118 VAL A CA 1
ATOM 867 C C . VAL A 1 118 ? -18.516 4.213 19.722 1.00 88.19 118 VAL A C 1
ATOM 869 O O . VAL A 1 118 ? -17.808 4.782 20.560 1.00 88.19 118 VAL A O 1
ATOM 872 N N . ALA A 1 119 ? -18.842 4.782 18.559 1.00 89.44 119 ALA A N 1
ATOM 873 C CA . ALA A 1 119 ? -18.529 6.171 18.233 1.00 89.44 119 ALA A CA 1
ATOM 874 C C . ALA A 1 119 ? -19.185 7.116 19.256 1.00 89.44 119 ALA A C 1
ATOM 876 O O . ALA A 1 119 ? -20.405 7.255 19.313 1.00 89.44 119 ALA A O 1
ATOM 877 N N . SER A 1 120 ? -18.359 7.743 20.090 1.00 93.25 120 SER A N 1
ATOM 878 C CA . SER A 1 120 ? -18.774 8.558 21.240 1.00 93.25 120 SER A CA 1
ATOM 879 C C . SER A 1 120 ? -18.350 10.024 21.126 1.00 93.25 120 SER A C 1
ATOM 881 O O . SER A 1 120 ? -18.687 10.840 21.982 1.00 93.25 120 SER A O 1
ATOM 883 N N . GLY A 1 121 ? -17.619 10.375 20.071 1.00 91.94 121 GLY A N 1
ATOM 884 C CA . GLY A 1 121 ? -17.265 11.747 19.729 1.00 91.94 121 GLY A CA 1
ATOM 885 C C . GLY A 1 121 ? -16.552 11.809 18.385 1.00 91.94 121 GLY A C 1
ATOM 886 O O . GLY A 1 121 ? -16.141 10.784 17.849 1.00 91.94 121 GLY A O 1
ATOM 887 N N . SER A 1 122 ? -16.383 13.009 17.849 1.00 93.06 122 SER A N 1
ATOM 888 C CA . SER A 1 122 ? -15.599 13.251 16.640 1.00 93.06 122 SER A CA 1
ATOM 889 C C . SER A 1 122 ? -14.945 14.625 16.694 1.00 93.06 122 SER A C 1
ATOM 891 O O . SER A 1 122 ? -15.305 15.472 17.517 1.00 93.06 122 SER A O 1
ATOM 893 N N . GLY A 1 123 ? -13.964 14.842 15.829 1.00 91.62 123 GLY A N 1
ATOM 894 C CA . GLY A 1 123 ? -13.307 16.129 15.690 1.00 91.62 123 GLY A CA 1
ATOM 895 C C . GLY A 1 123 ? -12.397 16.181 14.476 1.00 91.62 123 GLY A C 1
ATOM 896 O O . GLY A 1 123 ? -12.289 15.222 13.715 1.00 91.62 123 GLY A O 1
ATOM 897 N N . THR A 1 124 ? -11.729 17.319 14.322 1.00 90.69 124 THR A N 1
ATOM 898 C CA . THR A 1 124 ? -10.877 17.610 13.168 1.00 90.69 124 THR A CA 1
ATOM 899 C C . THR A 1 124 ? -9.543 18.171 13.640 1.00 90.69 124 THR A C 1
ATOM 901 O O . THR A 1 124 ? -9.483 19.031 14.523 1.00 90.69 124 THR A O 1
ATOM 904 N N . CYS A 1 125 ? -8.457 17.686 13.052 1.00 88.75 125 CYS A N 1
ATOM 905 C CA . CYS A 1 125 ? -7.114 18.202 13.238 1.00 88.75 125 CYS A CA 1
ATOM 906 C C . CYS A 1 125 ? -6.967 19.557 12.535 1.00 88.75 125 CYS A C 1
ATOM 908 O O . CYS A 1 125 ? -7.151 19.683 11.327 1.00 88.75 125 CYS A O 1
ATOM 910 N N . VAL A 1 126 ? -6.621 20.600 13.290 1.00 86.75 126 VAL A N 1
ATOM 911 C CA . VAL A 1 126 ? -6.442 21.951 12.739 1.00 86.75 126 VAL A CA 1
ATOM 912 C C . VAL A 1 126 ? -5.048 22.062 12.126 1.00 86.75 126 VAL A C 1
ATOM 914 O O . VAL A 1 126 ? -4.054 21.883 12.832 1.00 86.75 126 VAL A O 1
ATOM 917 N N . ASN A 1 127 ? -4.963 22.370 10.827 1.00 82.06 127 ASN A N 1
ATOM 918 C CA . ASN A 1 127 ? -3.697 22.506 10.085 1.00 82.06 127 ASN A CA 1
ATOM 919 C C . ASN A 1 127 ? -2.739 21.307 10.281 1.00 82.06 127 ASN A C 1
ATOM 921 O O . ASN A 1 127 ? -1.522 21.479 10.376 1.00 82.06 127 ASN A O 1
ATOM 925 N N . SER A 1 128 ? -3.302 20.108 10.430 1.00 84.38 128 SER A N 1
ATOM 926 C CA . SER A 1 128 ? -2.596 18.862 10.738 1.00 84.38 128 SER A CA 1
ATOM 927 C C . SER A 1 128 ? -3.394 17.657 10.226 1.00 84.38 128 SER A C 1
ATOM 929 O O . SER A 1 128 ? -4.531 17.805 9.781 1.00 84.38 128 SER A O 1
ATOM 931 N N . ILE A 1 129 ? -2.788 16.471 10.258 1.00 82.12 129 ILE A N 1
ATOM 932 C CA . ILE A 1 129 ? -3.364 15.206 9.775 1.00 82.12 129 ILE A CA 1
ATOM 933 C C . ILE A 1 129 ? -3.591 14.296 10.981 1.00 82.12 129 ILE A C 1
ATOM 935 O O . ILE A 1 129 ? -2.742 14.243 11.873 1.00 82.12 129 ILE A O 1
ATOM 939 N N . PHE A 1 130 ? -4.70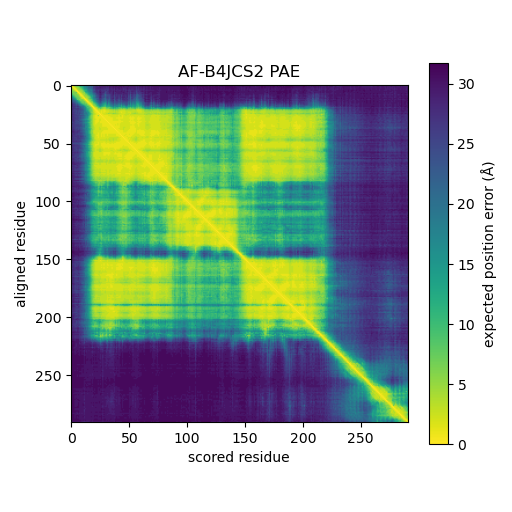8 13.575 11.033 1.00 86.19 130 PHE A N 1
ATOM 940 C CA . PHE A 1 130 ? -4.914 12.584 12.083 1.00 86.19 130 PHE A CA 1
ATOM 941 C C . PHE A 1 130 ? -4.071 11.334 11.803 1.00 86.19 130 PHE A C 1
ATOM 943 O O . PHE A 1 130 ? -4.207 10.693 10.763 1.00 86.19 130 PHE A O 1
ATOM 950 N N . ASN A 1 131 ? -3.197 10.975 12.743 1.00 83.62 131 ASN A N 1
ATOM 951 C CA . ASN A 1 131 ? -2.393 9.765 12.670 1.00 83.62 131 ASN A CA 1
ATOM 952 C C . ASN A 1 131 ? -3.031 8.669 13.548 1.00 83.62 131 ASN A C 1
ATOM 954 O O . ASN A 1 131 ? -3.023 8.797 14.776 1.00 83.62 131 ASN A O 1
ATOM 958 N N . PRO A 1 132 ? -3.552 7.578 12.953 1.00 81.50 132 PRO A N 1
ATOM 959 C CA . PRO A 1 132 ? -4.202 6.507 13.702 1.00 81.50 132 PRO A CA 1
ATOM 960 C C . PRO A 1 132 ? -3.229 5.585 14.448 1.00 81.50 132 PRO A C 1
ATOM 962 O O . PRO A 1 132 ? -3.644 4.917 15.391 1.00 81.50 132 PRO A O 1
ATOM 965 N N . ASP A 1 133 ? -1.947 5.539 14.065 1.00 81.88 133 ASP A N 1
ATOM 966 C CA . ASP A 1 133 ? -0.931 4.770 14.793 1.00 81.88 133 ASP A CA 1
ATOM 967 C C . ASP A 1 133 ? -0.561 5.476 16.113 1.00 81.88 133 ASP A C 1
ATOM 969 O O . ASP A 1 133 ? -0.385 4.823 17.141 1.00 81.88 133 ASP A O 1
ATOM 973 N N . THR A 1 134 ? -0.486 6.814 16.113 1.00 86.75 134 THR A N 1
ATOM 974 C CA . THR A 1 134 ? -0.208 7.620 17.320 1.00 86.75 134 THR A CA 1
ATOM 975 C C . THR A 1 134 ? -1.467 8.142 18.014 1.00 86.75 134 THR A C 1
ATOM 977 O O . THR A 1 134 ? -1.348 8.839 19.024 1.00 86.75 134 THR A O 1
ATOM 980 N N . GLN A 1 135 ? -2.652 7.859 17.464 1.00 90.12 135 GLN A N 1
ATOM 981 C CA . GLN A 1 135 ? -3.965 8.340 17.918 1.00 90.12 135 GLN A CA 1
ATOM 982 C C . GLN A 1 135 ? -4.001 9.851 18.208 1.00 90.12 135 GLN A C 1
ATOM 984 O O . GLN A 1 135 ? -4.539 10.307 19.216 1.00 90.12 135 GLN A O 1
ATOM 989 N N . SER A 1 136 ? -3.360 10.645 17.353 1.00 91.50 136 SER A N 1
ATOM 990 C CA . SER A 1 136 ? -3.171 12.081 17.577 1.00 91.50 136 SER A CA 1
ATOM 991 C C . SER A 1 136 ? -2.995 12.848 16.272 1.00 91.50 136 SER A C 1
ATOM 993 O O . SER A 1 136 ? -2.638 12.283 15.240 1.00 91.50 136 SER A O 1
ATOM 995 N N . CYS A 1 137 ? -3.230 14.159 16.320 1.00 89.94 137 CYS A N 1
ATOM 996 C CA . CYS A 1 137 ? -2.929 15.039 15.199 1.00 89.94 137 CYS A CA 1
ATOM 997 C C . CYS A 1 137 ? -1.411 15.192 15.047 1.00 89.94 137 CYS A C 1
ATOM 999 O O . CYS A 1 137 ? -0.723 15.630 15.972 1.00 89.94 137 CYS A O 1
ATOM 1001 N N . ALA A 1 138 ? -0.898 14.853 13.871 1.00 87.81 138 ALA A N 1
ATOM 1002 C CA . ALA A 1 138 ? 0.495 14.999 13.486 1.00 87.81 138 ALA A CA 1
ATOM 1003 C C . ALA A 1 138 ? 0.658 16.154 12.489 1.00 87.81 138 ALA A C 1
ATOM 1005 O O . ALA A 1 138 ? -0.251 16.478 11.722 1.00 87.81 138 ALA A O 1
ATOM 1006 N N . TYR A 1 139 ? 1.831 16.787 12.490 1.00 84.19 139 TYR A N 1
ATOM 1007 C CA . TYR A 1 139 ? 2.131 17.858 11.542 1.00 84.19 139 TYR A CA 1
ATOM 1008 C C . TYR A 1 139 ? 2.021 17.357 10.094 1.00 84.19 139 TYR A C 1
ATOM 1010 O O . TYR A 1 139 ? 2.632 16.353 9.736 1.00 84.19 139 TYR A O 1
ATOM 1018 N N . GLY A 1 140 ? 1.269 18.073 9.260 1.00 71.00 140 GLY A N 1
ATOM 1019 C CA . GLY A 1 140 ? 1.067 17.722 7.859 1.00 71.00 140 GLY A CA 1
ATOM 1020 C C . GLY A 1 140 ? 0.065 18.656 7.192 1.00 71.00 140 GLY A C 1
ATOM 1021 O O . GLY A 1 140 ? -0.744 19.291 7.866 1.00 71.00 140 GLY A O 1
ATOM 1022 N N . THR A 1 141 ? 0.119 18.765 5.868 1.00 66.38 141 THR A N 1
ATOM 1023 C CA . THR A 1 141 ? -0.837 19.579 5.111 1.00 66.38 141 THR A CA 1
ATOM 1024 C C . THR A 1 141 ? -1.873 18.670 4.469 1.00 66.38 141 THR A C 1
ATOM 1026 O O . THR A 1 141 ? -1.560 17.934 3.533 1.00 66.38 141 THR A O 1
ATOM 1029 N N . CYS A 1 142 ? -3.107 18.741 4.968 1.00 64.38 142 CYS A N 1
ATOM 1030 C CA . CYS A 1 142 ? -4.254 18.105 4.336 1.00 64.38 142 CYS A CA 1
ATOM 1031 C C . CYS A 1 142 ? -4.669 18.934 3.117 1.00 64.38 142 CYS A C 1
ATOM 1033 O O . CYS A 1 142 ? -5.066 20.090 3.257 1.00 64.38 142 CYS A O 1
ATOM 1035 N N . THR A 1 143 ? -4.549 18.367 1.916 1.00 59.62 143 THR A N 1
ATOM 1036 C CA . THR A 1 143 ? -5.147 18.966 0.714 1.00 59.62 143 THR A CA 1
ATOM 1037 C C . THR A 1 143 ? -6.485 18.277 0.512 1.00 59.62 143 THR A C 1
ATOM 1039 O O . THR A 1 143 ? -6.598 17.339 -0.271 1.00 59.62 143 THR A O 1
ATOM 1042 N N . GLU A 1 144 ? -7.480 18.664 1.306 1.00 57.44 144 GLU A N 1
ATOM 1043 C CA . GLU A 1 144 ? -8.819 18.110 1.141 1.00 57.44 144 GLU A CA 1
ATOM 1044 C C . GLU A 1 144 ? -9.398 18.642 -0.170 1.00 57.44 144 GLU A C 1
ATOM 1046 O O . GLU A 1 144 ? -9.730 19.818 -0.294 1.00 57.44 144 GLU A O 1
ATOM 1051 N N . ASN A 1 145 ? -9.530 17.769 -1.165 1.00 52.00 145 ASN A N 1
ATOM 1052 C CA . ASN A 1 145 ? -10.739 17.817 -1.966 1.00 52.00 145 ASN A CA 1
ATOM 1053 C C . ASN A 1 145 ? -11.743 16.997 -1.161 1.00 52.00 145 ASN A C 1
ATOM 1055 O O . ASN A 1 145 ? -11.525 15.789 -1.068 1.00 52.00 145 ASN A O 1
ATOM 1059 N N . PRO A 1 146 ? -12.772 17.604 -0.542 1.00 49.09 146 PRO A N 1
ATOM 1060 C CA . PRO A 1 146 ? -13.804 16.866 0.171 1.00 49.09 146 PRO A CA 1
ATOM 1061 C C . PRO A 1 146 ? -14.607 16.064 -0.855 1.00 49.09 146 PRO A C 1
ATOM 1063 O O . PRO A 1 146 ? -15.671 16.457 -1.324 1.00 49.09 146 PRO A O 1
ATOM 1066 N N . THR A 1 147 ? -14.039 14.948 -1.285 1.00 50.00 147 THR A N 1
ATOM 1067 C CA . THR A 1 147 ? -14.730 13.932 -2.047 1.00 50.00 147 THR A CA 1
ATOM 1068 C C . THR A 1 147 ? -15.439 13.072 -1.026 1.00 50.00 147 THR A C 1
ATOM 1070 O O . THR A 1 147 ? -14.797 12.483 -0.162 1.00 50.00 147 THR A O 1
ATOM 1073 N N . THR A 1 148 ? -16.760 12.984 -1.115 1.00 52.47 148 THR A N 1
ATOM 1074 C CA . THR A 1 148 ? -17.531 11.956 -0.416 1.00 52.47 148 THR A CA 1
ATOM 1075 C C . THR A 1 148 ? -17.060 10.592 -0.907 1.00 52.47 148 THR A C 1
ATOM 1077 O O . THR A 1 148 ? -17.506 10.129 -1.956 1.00 52.47 148 THR A O 1
ATOM 1080 N N . GLY A 1 149 ? -16.105 9.983 -0.209 1.00 60.22 149 GLY A N 1
ATOM 1081 C CA . GLY A 1 149 ? -15.594 8.671 -0.569 1.00 60.22 149 GLY A CA 1
ATOM 1082 C C . GLY A 1 149 ? -14.189 8.369 -0.050 1.00 60.22 149 GLY A C 1
ATOM 1083 O O . GLY A 1 149 ? -13.488 9.258 0.419 1.00 60.22 149 GLY A O 1
ATOM 1084 N N . PRO A 1 150 ? -13.775 7.101 -0.149 1.00 67.62 150 PRO A N 1
ATOM 1085 C CA . PRO A 1 150 ? -12.468 6.618 0.285 1.00 67.62 150 PRO A CA 1
ATOM 1086 C C . PRO A 1 150 ? -11.337 7.347 -0.458 1.00 67.62 150 PRO A C 1
ATOM 1088 O O . PRO A 1 150 ? -11.381 7.515 -1.678 1.00 67.62 150 PRO A O 1
ATOM 1091 N N . ASN A 1 151 ? -10.315 7.780 0.281 1.00 75.06 151 ASN A N 1
ATOM 1092 C CA . ASN A 1 151 ? -9.164 8.487 -0.270 1.00 75.06 151 ASN A CA 1
ATOM 1093 C C . ASN A 1 151 ? -7.871 7.838 0.231 1.00 75.06 151 ASN A C 1
ATOM 1095 O O . ASN A 1 151 ? -7.609 7.798 1.432 1.00 75.06 151 ASN A O 1
ATOM 1099 N N . LEU A 1 152 ? -7.082 7.304 -0.696 1.00 80.81 152 LEU A N 1
ATOM 1100 C CA . LEU A 1 152 ? -5.748 6.789 -0.444 1.00 80.81 152 LEU A CA 1
ATOM 1101 C C . LEU A 1 152 ? -4.736 7.931 -0.529 1.00 80.81 152 LEU A C 1
ATOM 1103 O O . LEU A 1 152 ? -4.590 8.549 -1.580 1.00 80.81 152 LEU A O 1
ATOM 1107 N N . GLU A 1 153 ? -4.003 8.160 0.559 1.00 77.50 153 GLU A N 1
ATOM 1108 C CA . GLU A 1 153 ? -2.911 9.139 0.620 1.00 77.50 153 GLU A CA 1
ATOM 1109 C C . GLU A 1 153 ? -1.761 8.740 -0.322 1.00 77.50 153 GLU A C 1
ATOM 1111 O O . GLU A 1 153 ? -1.356 9.468 -1.232 1.00 77.50 153 GLU A O 1
ATOM 1116 N N . ASN A 1 154 ? -1.232 7.538 -0.101 1.00 86.31 154 ASN A N 1
ATOM 1117 C CA . ASN A 1 154 ? -0.174 6.953 -0.903 1.00 86.31 154 ASN A CA 1
ATOM 1118 C C . ASN A 1 154 ? -0.234 5.421 -0.844 1.00 86.31 154 ASN A C 1
ATOM 1120 O O . ASN A 1 154 ? -0.826 4.844 0.073 1.00 86.31 154 ASN A O 1
ATOM 1124 N N . LEU A 1 155 ? 0.412 4.746 -1.799 1.00 91.00 155 LEU A N 1
ATOM 1125 C CA . LEU A 1 155 ? 0.364 3.283 -1.895 1.00 91.00 155 LEU A CA 1
ATOM 1126 C C . LEU A 1 155 ? 0.935 2.567 -0.651 1.00 91.00 155 LEU A C 1
ATOM 1128 O O . LEU A 1 155 ? 0.517 1.449 -0.358 1.00 91.00 155 LEU A O 1
ATOM 1132 N N . CYS A 1 156 ? 1.803 3.212 0.142 1.00 92.62 156 CYS A N 1
ATOM 1133 C CA . CYS A 1 156 ? 2.373 2.654 1.379 1.00 92.62 156 CYS A CA 1
ATOM 1134 C C . CYS A 1 156 ? 1.368 2.464 2.522 1.00 92.62 156 CYS A C 1
ATOM 1136 O O . CYS A 1 156 ? 1.711 1.851 3.535 1.00 92.62 156 CYS A O 1
ATOM 1138 N N . LYS A 1 157 ? 0.123 2.928 2.359 1.00 89.12 157 LYS A N 1
ATOM 1139 C CA . LYS A 1 157 ? -0.984 2.613 3.275 1.00 89.12 157 LYS A CA 1
ATOM 1140 C C . LYS A 1 157 ? -1.680 1.284 2.964 1.00 89.12 157 LYS A C 1
ATOM 1142 O O . LYS A 1 157 ? -2.481 0.834 3.774 1.00 89.12 157 LYS A O 1
ATOM 1147 N N . VAL A 1 158 ? -1.388 0.667 1.815 1.00 92.44 158 VAL A N 1
ATOM 1148 C CA . VAL A 1 158 ? -2.054 -0.568 1.358 1.00 92.44 158 VAL A CA 1
ATOM 1149 C C . VAL A 1 158 ? -1.104 -1.643 0.829 1.00 92.44 158 VAL A C 1
ATOM 1151 O O . VAL A 1 158 ? -1.521 -2.787 0.664 1.00 92.44 158 VAL A O 1
ATOM 1154 N N . ILE A 1 159 ? 0.167 -1.328 0.580 1.00 95.00 159 ILE A N 1
ATOM 1155 C CA . ILE A 1 159 ? 1.211 -2.307 0.245 1.00 95.00 159 ILE A CA 1
ATOM 1156 C C . ILE A 1 159 ? 2.098 -2.589 1.456 1.00 95.00 159 ILE A C 1
ATOM 1158 O O . ILE A 1 159 ? 2.362 -1.705 2.274 1.00 95.00 159 ILE A O 1
ATOM 1162 N N . LYS A 1 160 ? 2.609 -3.818 1.544 1.00 95.69 160 LYS A N 1
ATOM 1163 C CA . LYS A 1 160 ? 3.565 -4.228 2.575 1.00 95.69 160 LYS A CA 1
ATOM 1164 C C . LYS A 1 160 ? 4.722 -3.226 2.732 1.00 95.69 160 LYS A C 1
ATOM 1166 O O . LYS A 1 160 ? 5.330 -2.854 1.723 1.00 95.69 160 LYS A O 1
ATOM 1171 N N . PRO A 1 161 ? 5.098 -2.844 3.966 1.00 93.56 161 PRO A N 1
ATOM 1172 C CA . PRO A 1 161 ? 6.290 -2.042 4.210 1.00 93.56 161 PRO A CA 1
ATOM 1173 C C . PRO A 1 161 ? 7.565 -2.662 3.626 1.00 93.56 161 PRO A C 1
ATOM 1175 O O . PRO A 1 161 ? 7.650 -3.873 3.422 1.00 93.56 161 PRO A O 1
ATOM 1178 N N . SER A 1 162 ? 8.569 -1.819 3.372 1.00 93.75 162 SER A N 1
ATOM 1179 C CA . SER A 1 162 ? 9.827 -2.194 2.704 1.00 93.75 162 SER A CA 1
ATOM 1180 C C . SER A 1 162 ? 9.658 -2.703 1.266 1.00 93.75 162 SER A C 1
ATOM 1182 O O . SER A 1 162 ? 10.560 -3.343 0.726 1.00 93.75 162 SER A O 1
ATOM 1184 N N . SER A 1 163 ? 8.525 -2.397 0.632 1.00 95.06 163 SER A N 1
ATOM 1185 C CA . SER A 1 163 ? 8.302 -2.639 -0.794 1.00 95.06 163 SER A CA 1
ATOM 1186 C C . SER A 1 163 ? 8.761 -1.455 -1.638 1.00 95.06 163 SER A C 1
ATOM 1188 O O . SER A 1 163 ? 8.697 -0.306 -1.195 1.00 95.06 163 SER A O 1
ATOM 1190 N N . TYR A 1 164 ? 9.170 -1.754 -2.870 1.00 96.31 164 TYR A N 1
ATOM 1191 C CA . TYR A 1 164 ? 9.493 -0.781 -3.911 1.00 96.31 164 TYR A CA 1
ATOM 1192 C C . TYR A 1 164 ? 8.465 -0.865 -5.036 1.00 96.31 164 TYR A C 1
ATOM 1194 O O . TYR A 1 164 ? 8.025 -1.960 -5.393 1.00 96.31 164 TYR A O 1
ATOM 1202 N N . PHE A 1 165 ? 8.123 0.274 -5.626 1.00 95.38 165 PHE A N 1
ATOM 1203 C CA . PHE A 1 165 ? 7.209 0.343 -6.764 1.00 95.38 165 PHE A CA 1
ATOM 1204 C C . PHE A 1 165 ? 7.548 1.517 -7.681 1.00 95.38 165 PHE A C 1
ATOM 1206 O O . PHE A 1 165 ? 8.191 2.474 -7.270 1.00 95.38 165 PHE A O 1
ATOM 1213 N N . GLY A 1 166 ? 7.160 1.429 -8.947 1.00 93.00 166 GLY A N 1
ATOM 1214 C CA . GLY A 1 166 ? 7.448 2.456 -9.947 1.00 93.00 166 GLY A CA 1
ATOM 1215 C C . GLY A 1 166 ? 6.446 3.608 -9.930 1.00 93.00 166 GLY A C 1
ATOM 1216 O O . GLY A 1 166 ? 5.340 3.488 -9.403 1.00 93.00 166 GLY A O 1
ATOM 1217 N N . SER A 1 167 ? 6.802 4.705 -10.589 1.00 89.62 167 SER A N 1
ATOM 1218 C CA . SER A 1 167 ? 5.822 5.713 -10.992 1.00 89.62 167 SER A CA 1
ATOM 1219 C C . SER A 1 167 ? 5.034 5.262 -12.233 1.00 89.62 167 SER A C 1
ATOM 1221 O O . SER A 1 167 ? 5.539 4.519 -13.082 1.00 89.62 167 SER A O 1
ATOM 1223 N N . THR A 1 168 ? 3.773 5.697 -12.317 1.00 85.12 168 THR A N 1
ATOM 1224 C CA . THR A 1 168 ? 2.912 5.557 -13.505 1.00 85.12 168 THR A CA 1
ATOM 1225 C C . THR A 1 168 ? 3.032 6.737 -14.472 1.00 85.12 168 THR A C 1
ATOM 1227 O O . THR A 1 168 ? 2.414 6.698 -15.534 1.00 85.12 168 THR A O 1
ATOM 1230 N N . SER A 1 169 ? 3.809 7.770 -14.127 1.00 85.00 169 SER A N 1
ATOM 1231 C CA . SER A 1 169 ? 4.021 8.983 -14.933 1.00 85.00 169 SER A CA 1
ATOM 1232 C C . SER A 1 169 ? 5.475 9.200 -15.366 1.00 85.00 169 SER A C 1
ATOM 1234 O O . SER A 1 169 ? 5.718 9.882 -16.355 1.00 85.00 169 SER A O 1
ATOM 1236 N N . ASP A 1 170 ? 6.445 8.602 -14.669 1.00 89.19 170 ASP A N 1
ATOM 1237 C CA . ASP A 1 170 ? 7.865 8.680 -15.022 1.00 89.19 170 ASP A CA 1
ATOM 1238 C C . ASP A 1 170 ? 8.533 7.317 -14.824 1.00 89.19 170 ASP A C 1
ATOM 1240 O O . ASP A 1 170 ? 8.598 6.784 -13.717 1.00 89.19 170 ASP A O 1
ATOM 1244 N N . CYS A 1 171 ? 9.050 6.737 -15.905 1.00 90.06 171 CYS A N 1
ATOM 1245 C CA . CYS A 1 171 ? 9.629 5.401 -15.854 1.00 90.06 171 CYS A CA 1
ATOM 1246 C C . CYS A 1 171 ? 10.905 5.317 -15.003 1.00 90.06 171 CYS A C 1
ATOM 1248 O O . CYS A 1 171 ? 11.205 4.251 -14.455 1.00 90.06 171 CYS A O 1
ATOM 1250 N N . ALA A 1 172 ? 11.649 6.417 -14.870 1.00 92.06 172 ALA A N 1
ATOM 1251 C CA . ALA A 1 172 ? 12.872 6.460 -14.084 1.00 92.06 172 ALA A CA 1
ATOM 1252 C C . ALA A 1 172 ? 12.592 6.638 -12.586 1.00 92.06 172 ALA A C 1
ATOM 1254 O O . ALA A 1 172 ? 13.467 6.325 -11.781 1.00 92.06 172 ALA A O 1
ATOM 1255 N N . ILE A 1 173 ? 11.403 7.107 -12.198 1.00 93.12 173 ILE A N 1
ATOM 1256 C CA . ILE A 1 173 ? 11.054 7.321 -10.791 1.00 93.12 173 ILE A CA 1
ATOM 1257 C C . ILE A 1 173 ? 10.557 6.020 -10.159 1.00 93.12 173 ILE A C 1
ATOM 1259 O O . ILE A 1 173 ? 9.715 5.300 -10.706 1.00 93.12 173 ILE A O 1
ATOM 1263 N N . TYR A 1 174 ? 11.060 5.749 -8.960 1.00 94.50 174 TYR A N 1
ATOM 1264 C CA . TYR A 1 174 ? 10.546 4.719 -8.074 1.00 94.50 174 TYR A CA 1
ATOM 1265 C C . TYR A 1 174 ? 10.215 5.303 -6.705 1.00 94.50 174 TYR A C 1
ATOM 1267 O O . TYR A 1 174 ? 10.717 6.353 -6.309 1.00 94.50 174 TYR A O 1
ATOM 1275 N N . TYR A 1 175 ? 9.399 4.568 -5.973 1.00 95.69 175 TYR A N 1
ATOM 1276 C CA . TYR A 1 175 ? 9.001 4.837 -4.609 1.00 95.69 175 TYR A CA 1
ATOM 1277 C C . TYR A 1 175 ? 9.347 3.648 -3.723 1.00 95.69 175 TYR A C 1
ATOM 1279 O O . TYR A 1 175 ? 9.536 2.523 -4.198 1.00 95.69 175 TYR A O 1
ATOM 1287 N N . TYR A 1 176 ? 9.423 3.898 -2.423 1.00 95.38 176 TYR A N 1
ATOM 1288 C CA . TYR A 1 176 ? 9.613 2.861 -1.423 1.00 95.38 176 TYR A CA 1
ATOM 1289 C C . TYR A 1 176 ? 8.858 3.186 -0.141 1.00 95.38 176 TYR A C 1
ATOM 1291 O O . TYR A 1 176 ? 8.704 4.349 0.235 1.00 95.38 176 TYR A O 1
ATOM 1299 N N . CYS A 1 177 ? 8.403 2.135 0.534 1.00 95.06 177 CYS A N 1
ATOM 1300 C CA . CYS A 1 177 ? 7.620 2.258 1.754 1.00 95.06 177 CYS A CA 1
ATOM 1301 C C . CYS A 1 177 ? 8.470 2.038 2.995 1.00 95.06 177 CYS A C 1
ATOM 1303 O O . CYS A 1 177 ? 9.065 0.972 3.180 1.00 95.06 177 CYS A O 1
ATOM 1305 N N . TYR A 1 178 ? 8.475 3.023 3.883 1.00 92.06 178 TYR A N 1
ATOM 1306 C CA . TYR A 1 178 ? 9.068 2.891 5.203 1.00 92.06 178 TYR A CA 1
ATOM 1307 C C . TYR A 1 178 ? 8.173 2.063 6.144 1.00 92.06 178 TYR A C 1
ATOM 1309 O O . TYR A 1 178 ? 6.974 1.909 5.892 1.00 92.06 178 TYR A O 1
ATOM 1317 N N . PRO A 1 179 ? 8.730 1.515 7.244 1.00 89.69 179 PRO A N 1
ATOM 1318 C CA . PRO A 1 179 ? 7.965 0.746 8.232 1.00 89.69 179 PRO A CA 1
ATOM 1319 C C . PRO A 1 179 ? 6.775 1.488 8.858 1.00 89.69 179 PRO A C 1
ATOM 1321 O O . PRO A 1 179 ? 5.811 0.849 9.269 1.00 89.69 179 PRO A O 1
ATOM 1324 N N . ASP A 1 180 ? 6.831 2.817 8.918 1.00 82.25 180 ASP A N 1
ATOM 1325 C CA . ASP A 1 180 ? 5.765 3.688 9.430 1.00 82.25 180 ASP A CA 1
ATOM 1326 C C . ASP A 1 180 ? 4.674 3.998 8.383 1.00 82.25 180 ASP A C 1
ATOM 1328 O O . ASP A 1 180 ? 3.753 4.772 8.639 1.00 82.25 180 ASP A O 1
ATOM 1332 N N . GLY A 1 181 ? 4.765 3.410 7.186 1.00 83.12 181 GLY A N 1
ATOM 1333 C CA . GLY A 1 181 ? 3.832 3.661 6.090 1.00 83.12 181 GLY A CA 1
ATOM 1334 C C . GLY A 1 181 ? 3.995 5.040 5.450 1.00 83.12 181 GLY A C 1
ATOM 1335 O O . GLY A 1 181 ? 3.083 5.481 4.746 1.00 83.12 18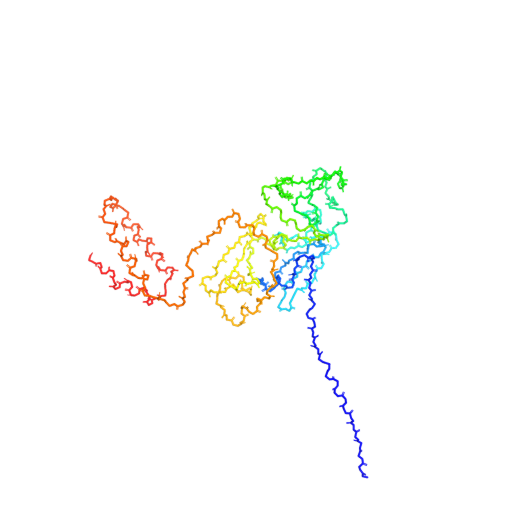1 GLY A O 1
ATOM 1336 N N . SER A 1 182 ? 5.103 5.743 5.705 1.00 84.06 182 SER A N 1
ATOM 1337 C CA . SER A 1 182 ? 5.517 6.886 4.893 1.00 84.06 182 SER A CA 1
ATOM 1338 C C . SER A 1 182 ? 6.163 6.410 3.587 1.00 84.06 182 SER A C 1
ATOM 1340 O O . SER A 1 182 ? 6.676 5.289 3.487 1.00 84.06 182 SER A O 1
ATOM 1342 N N . MET A 1 183 ? 6.106 7.258 2.563 1.00 88.88 183 MET A N 1
ATOM 1343 C CA . MET A 1 183 ? 6.616 6.968 1.227 1.00 88.88 183 MET A CA 1
ATOM 1344 C C . MET A 1 183 ? 7.815 7.864 0.928 1.00 88.88 183 MET A C 1
ATOM 1346 O O . MET A 1 183 ? 7.723 9.082 1.062 1.00 88.88 183 MET A O 1
ATOM 1350 N N . GLY A 1 184 ? 8.922 7.263 0.502 1.00 90.38 184 GLY A N 1
ATOM 1351 C CA . GLY A 1 184 ? 10.038 7.978 -0.111 1.00 90.38 184 GLY A CA 1
ATOM 1352 C C . GLY A 1 184 ? 10.100 7.725 -1.616 1.00 90.38 184 GLY A C 1
ATOM 1353 O O . GLY A 1 184 ? 9.488 6.781 -2.118 1.00 90.38 184 GLY A O 1
ATOM 1354 N N . ASP A 1 185 ? 10.864 8.546 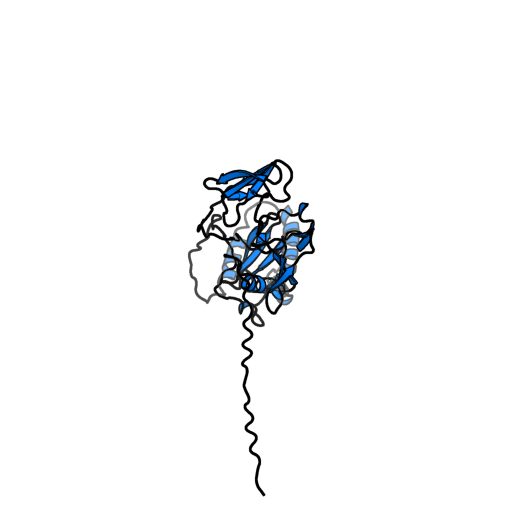-2.330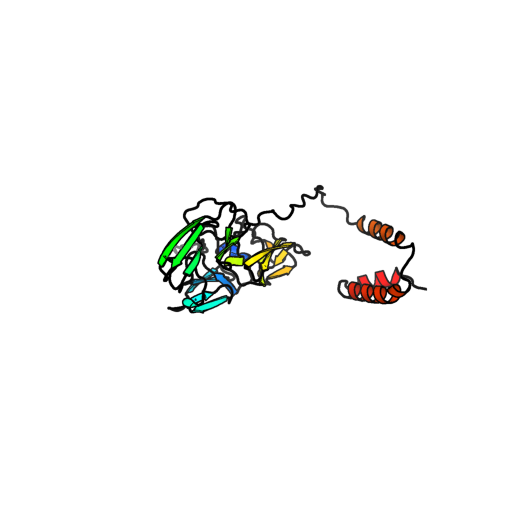 1.00 94.19 185 ASP A N 1
ATOM 1355 C CA . ASP A 1 185 ? 11.090 8.440 -3.772 1.00 94.19 185 ASP A CA 1
ATOM 1356 C C . ASP A 1 185 ? 12.583 8.352 -4.135 1.00 94.19 185 ASP A C 1
ATOM 1358 O O . ASP A 1 185 ? 13.475 8.541 -3.302 1.00 94.19 185 ASP A O 1
ATOM 1362 N N . GLY A 1 186 ? 12.856 8.014 -5.393 1.00 93.00 186 GLY A N 1
ATOM 1363 C CA . GLY A 1 186 ? 14.190 8.006 -5.973 1.00 93.00 186 GLY A CA 1
ATOM 1364 C C . GLY A 1 186 ? 14.166 7.876 -7.494 1.00 93.00 186 GLY A C 1
ATOM 1365 O O . GLY A 1 186 ? 13.130 7.617 -8.105 1.00 93.00 186 GLY A O 1
ATOM 1366 N N . VAL A 1 187 ? 15.337 8.043 -8.113 1.00 95.75 187 VAL A N 1
ATOM 1367 C CA . VAL A 1 187 ? 15.516 7.957 -9.569 1.00 95.75 187 VAL A CA 1
ATOM 1368 C C . VAL A 1 187 ? 16.449 6.803 -9.910 1.00 95.75 187 VAL A C 1
ATOM 1370 O O . VAL A 1 187 ? 17.545 6.681 -9.358 1.00 95.75 187 VAL A O 1
ATOM 1373 N N . CYS A 1 188 ? 16.032 5.956 -10.843 1.00 94.12 188 CYS A N 1
ATOM 1374 C CA . CYS A 1 188 ? 16.813 4.830 -11.309 1.00 94.12 188 CYS A CA 1
ATOM 1375 C C . CYS A 1 188 ? 17.990 5.291 -12.182 1.00 94.12 188 CYS A C 1
ATOM 1377 O O . CYS A 1 188 ? 17.777 5.890 -13.237 1.00 94.12 188 CYS A O 1
ATOM 1379 N N . PRO A 1 189 ? 19.242 4.937 -11.827 1.00 92.50 189 PRO A N 1
ATOM 1380 C CA . PRO A 1 189 ? 20.425 5.368 -12.578 1.00 92.50 189 PRO A CA 1
ATOM 1381 C C . PRO A 1 189 ? 20.495 4.771 -13.991 1.00 92.50 189 PRO A C 1
ATOM 1383 O O . PRO A 1 189 ? 21.151 5.325 -14.866 1.00 92.50 189 PRO A O 1
ATOM 1386 N N . ASN A 1 190 ? 19.808 3.649 -14.216 1.00 86.31 190 ASN A N 1
ATOM 1387 C CA . ASN A 1 190 ? 19.748 2.947 -15.498 1.00 86.31 190 ASN A CA 1
ATOM 1388 C C . ASN A 1 190 ? 18.502 3.314 -16.330 1.00 86.31 190 ASN A C 1
ATOM 1390 O O . ASN A 1 190 ? 18.256 2.707 -17.370 1.00 86.31 190 ASN A O 1
ATOM 1394 N N . GLY A 1 191 ? 17.740 4.321 -15.889 1.00 85.06 191 GLY A N 1
ATOM 1395 C CA . GLY A 1 191 ? 16.652 4.928 -16.654 1.00 85.06 191 GLY A CA 1
ATOM 1396 C C . GLY A 1 191 ? 15.272 4.296 -16.475 1.00 85.06 191 GLY A C 1
ATOM 1397 O O . GLY A 1 191 ? 14.302 4.914 -16.895 1.00 85.06 191 GLY A O 1
ATOM 1398 N N . ALA A 1 192 ? 15.148 3.125 -15.836 1.00 92.38 192 ALA A N 1
ATOM 1399 C CA . ALA A 1 192 ? 13.843 2.508 -15.598 1.00 92.38 192 ALA A CA 1
ATOM 1400 C C . ALA A 1 192 ? 13.742 1.797 -14.244 1.00 92.38 192 ALA A C 1
ATOM 1402 O O . ALA A 1 192 ? 14.634 1.042 -13.850 1.00 92.38 192 ALA A O 1
ATOM 1403 N N . PHE A 1 193 ? 12.609 1.956 -13.563 1.00 93.81 193 PHE A N 1
ATOM 1404 C CA . PHE A 1 193 ? 12.166 0.993 -12.562 1.00 93.81 193 PHE A CA 1
ATOM 1405 C C . PHE A 1 193 ? 11.525 -0.201 -13.271 1.00 93.81 193 PHE A C 1
ATOM 1407 O O . PHE A 1 193 ? 10.609 -0.035 -14.078 1.00 93.81 193 PHE A O 1
ATOM 1414 N N . VAL A 1 194 ? 11.981 -1.415 -12.984 1.00 93.31 194 VAL A N 1
ATOM 1415 C CA . VAL A 1 194 ? 11.454 -2.641 -13.587 1.00 93.31 194 VAL A CA 1
ATOM 1416 C C . VAL A 1 194 ? 10.515 -3.307 -12.589 1.00 93.31 194 VAL A C 1
ATOM 1418 O O . VAL A 1 194 ? 10.961 -4.031 -11.697 1.00 93.31 194 VAL A O 1
ATOM 1421 N N . ALA A 1 195 ? 9.209 -3.061 -12.748 1.00 91.25 195 ALA A N 1
ATOM 1422 C CA . ALA A 1 195 ? 8.173 -3.528 -11.823 1.00 91.25 195 ALA A CA 1
ATOM 1423 C C . ALA A 1 195 ? 8.242 -5.040 -11.582 1.00 91.25 195 ALA A C 1
ATOM 1425 O O . ALA A 1 195 ? 8.181 -5.467 -10.437 1.00 91.25 195 ALA A O 1
ATOM 1426 N N . GLN A 1 196 ? 8.507 -5.834 -12.626 1.00 90.00 196 GLN A N 1
ATOM 1427 C CA . GLN A 1 196 ? 8.663 -7.291 -12.532 1.00 90.00 196 GLN A CA 1
ATOM 1428 C C . GLN A 1 196 ? 9.651 -7.742 -11.443 1.00 90.00 196 GLN A C 1
ATOM 1430 O O . GLN A 1 196 ? 9.429 -8.777 -10.818 1.00 90.00 196 GLN A O 1
ATOM 1435 N N . TYR A 1 197 ? 10.728 -6.984 -11.224 1.00 90.06 197 TYR A N 1
ATOM 1436 C CA . TYR A 1 197 ? 11.779 -7.313 -10.257 1.00 90.06 197 TYR A CA 1
ATOM 1437 C C . TYR A 1 197 ? 11.745 -6.430 -9.008 1.00 90.06 197 TYR A C 1
ATOM 1439 O O . TYR A 1 197 ? 12.500 -6.680 -8.073 1.00 90.06 197 TYR A O 1
ATOM 1447 N N . GLY A 1 198 ? 10.913 -5.385 -8.997 1.00 92.31 198 GLY A N 1
ATOM 1448 C CA . GLY A 1 198 ? 10.873 -4.406 -7.914 1.00 92.31 198 GLY A CA 1
ATOM 1449 C C . GLY A 1 198 ? 12.184 -3.627 -7.765 1.00 92.31 198 GLY A C 1
ATOM 1450 O O . GLY A 1 198 ? 12.565 -3.284 -6.649 1.00 92.31 198 GLY A O 1
ATOM 1451 N N . ALA A 1 199 ? 12.916 -3.402 -8.862 1.00 94.19 199 ALA A N 1
ATOM 1452 C CA . ALA A 1 199 ? 14.264 -2.840 -8.823 1.00 94.19 199 ALA A CA 1
ATOM 1453 C C . ALA A 1 199 ? 14.593 -1.991 -10.056 1.00 94.19 199 ALA A C 1
ATOM 1455 O O . ALA A 1 199 ? 13.977 -2.121 -11.115 1.00 94.19 199 ALA A O 1
ATOM 1456 N N . CYS A 1 200 ? 15.613 -1.141 -9.932 1.00 95.06 200 CYS A N 1
ATOM 1457 C CA . CYS A 1 200 ? 16.122 -0.359 -11.052 1.00 95.06 200 CYS A CA 1
ATOM 1458 C C . CYS A 1 200 ? 16.842 -1.229 -12.089 1.00 95.06 200 CYS A C 1
ATOM 1460 O O . CYS A 1 200 ? 17.652 -2.094 -11.759 1.00 95.06 200 CYS A O 1
ATOM 1462 N N . GLY A 1 201 ? 16.601 -0.924 -13.358 1.00 93.62 201 GLY A N 1
ATOM 1463 C CA . GLY A 1 201 ? 17.181 -1.591 -14.512 1.00 93.62 201 GLY A CA 1
ATOM 1464 C C . GLY A 1 201 ? 17.090 -0.709 -15.753 1.00 93.62 201 GLY A C 1
ATOM 1465 O O . GLY A 1 201 ? 16.976 0.511 -15.651 1.00 93.62 201 GLY A O 1
ATOM 1466 N N . TYR A 1 202 ? 17.168 -1.339 -16.920 1.00 89.94 202 TYR A N 1
ATOM 1467 C CA . TYR A 1 202 ? 17.044 -0.669 -18.212 1.00 89.94 202 TYR A CA 1
ATOM 1468 C C . TYR A 1 202 ? 15.628 -0.818 -18.764 1.00 89.94 202 TYR A C 1
ATOM 1470 O O . TYR A 1 202 ? 14.948 -1.819 -18.500 1.00 89.94 202 TYR A O 1
ATOM 1478 N N . ASP A 1 203 ? 15.211 0.145 -19.582 1.00 84.62 203 ASP A N 1
ATOM 1479 C CA . ASP A 1 203 ? 13.990 0.015 -20.367 1.00 84.62 203 ASP A CA 1
ATOM 1480 C C . ASP A 1 203 ? 14.203 -0.989 -21.504 1.00 84.62 203 ASP A C 1
ATOM 1482 O O . ASP A 1 203 ? 14.733 -0.685 -22.570 1.00 84.62 203 ASP A O 1
ATOM 1486 N N . THR A 1 204 ? 13.870 -2.243 -21.229 1.00 83.06 204 THR A N 1
ATOM 1487 C CA . THR A 1 204 ? 13.929 -3.343 -22.188 1.00 83.06 204 THR A CA 1
ATOM 1488 C C . THR A 1 204 ? 12.615 -4.096 -22.096 1.00 83.06 204 THR A C 1
ATOM 1490 O O . THR A 1 204 ? 12.030 -4.170 -21.020 1.00 83.06 204 THR A O 1
ATOM 1493 N N . ASN A 1 205 ? 12.145 -4.658 -23.210 1.00 77.56 205 ASN A N 1
ATOM 1494 C CA . ASN A 1 205 ? 10.886 -5.412 -23.266 1.00 77.56 205 ASN A CA 1
ATOM 1495 C C . ASN A 1 205 ? 9.644 -4.615 -22.813 1.00 77.56 205 ASN A C 1
ATOM 1497 O O . ASN A 1 205 ? 8.731 -5.201 -22.238 1.00 77.56 205 ASN A O 1
ATOM 1501 N N . GLY A 1 206 ? 9.614 -3.300 -23.055 1.00 78.12 206 GLY A N 1
ATOM 1502 C CA . GLY A 1 206 ? 8.444 -2.478 -22.736 1.00 78.12 206 GLY A CA 1
ATOM 1503 C C . GLY A 1 206 ? 8.258 -2.214 -21.242 1.00 78.12 206 GLY A C 1
ATOM 1504 O O . GLY A 1 206 ? 7.136 -2.039 -20.774 1.00 78.12 206 GLY A O 1
ATOM 1505 N N . ASN A 1 207 ? 9.343 -2.189 -20.456 1.00 80.12 207 ASN A N 1
ATOM 1506 C CA . ASN A 1 207 ? 9.264 -1.886 -19.022 1.00 80.12 207 ASN A CA 1
ATOM 1507 C C . ASN A 1 207 ? 8.616 -0.517 -18.759 1.00 80.12 207 ASN A C 1
ATOM 1509 O O . ASN A 1 207 ? 7.956 -0.349 -17.730 1.00 80.12 207 ASN A O 1
ATOM 1513 N N . CYS A 1 208 ? 8.779 0.433 -19.681 1.00 84.12 208 CYS A N 1
ATOM 1514 C CA . CYS A 1 208 ? 8.152 1.749 -19.622 1.00 84.12 208 CYS A CA 1
ATOM 1515 C C . CYS A 1 208 ? 6.770 1.839 -20.296 1.00 84.12 208 CYS A C 1
ATOM 1517 O O . CYS A 1 208 ? 6.130 2.882 -20.197 1.00 84.12 208 CYS A O 1
ATOM 1519 N N . ASP A 1 209 ? 6.244 0.767 -20.894 1.00 83.50 209 ASP A N 1
ATOM 1520 C CA . ASP A 1 209 ? 4.939 0.795 -21.582 1.00 83.50 209 ASP A CA 1
ATOM 1521 C C . ASP A 1 209 ? 3.753 0.938 -20.605 1.00 83.50 209 ASP A C 1
ATOM 1523 O O . ASP A 1 209 ? 2.623 1.200 -21.008 1.00 83.50 209 ASP A O 1
ATOM 1527 N N . ARG A 1 210 ? 4.003 0.789 -19.296 1.00 75.56 210 ARG A N 1
ATOM 1528 C CA . ARG A 1 210 ? 3.012 0.948 -18.214 1.00 75.56 210 ARG A CA 1
ATOM 1529 C C . ARG A 1 210 ? 2.649 2.400 -17.877 1.00 75.56 210 ARG A C 1
ATOM 1531 O O . ARG A 1 210 ? 1.787 2.624 -17.025 1.00 75.56 210 ARG A O 1
ATOM 1538 N N . ILE A 1 211 ? 3.348 3.380 -18.446 1.00 76.38 211 ILE A N 1
ATOM 1539 C CA . ILE A 1 211 ? 3.076 4.797 -18.188 1.00 76.38 211 ILE A CA 1
ATOM 1540 C C . ILE A 1 211 ? 1.715 5.132 -18.802 1.00 76.38 211 ILE A C 1
ATOM 1542 O O . ILE A 1 211 ? 1.512 4.991 -20.002 1.00 76.38 211 ILE A O 1
ATOM 1546 N N . THR A 1 212 ? 0.754 5.493 -17.956 1.00 65.69 212 THR A N 1
ATOM 1547 C CA . THR A 1 212 ? -0.676 5.544 -18.322 1.00 65.69 212 THR A CA 1
ATOM 1548 C C . THR A 1 212 ? -1.298 6.922 -18.112 1.00 65.69 212 THR A C 1
ATOM 1550 O O . THR A 1 212 ? -2.522 7.043 -18.127 1.00 65.69 212 THR A O 1
ATOM 1553 N N . ASP A 1 213 ? -0.481 7.951 -17.845 1.00 63.09 213 ASP A N 1
ATOM 1554 C CA . ASP A 1 213 ? -0.888 9.301 -17.403 1.00 63.09 213 ASP A CA 1
ATOM 1555 C C . ASP A 1 213 ? -1.873 9.311 -16.211 1.00 63.09 213 ASP A C 1
ATOM 1557 O O . ASP A 1 213 ? -2.389 10.353 -15.813 1.00 63.09 213 ASP A O 1
ATOM 1561 N N . SER A 1 214 ? -2.113 8.142 -15.609 1.00 65.38 214 SER A N 1
ATOM 1562 C CA . SER A 1 214 ? -3.002 7.901 -14.483 1.00 65.38 214 SER A CA 1
ATOM 1563 C C . SER A 1 214 ? -2.130 7.747 -13.241 1.00 65.38 214 SER A C 1
ATOM 1565 O O . SER A 1 214 ? -1.571 6.666 -13.018 1.00 65.38 214 SER A O 1
ATOM 1567 N N . PRO A 1 215 ? -1.925 8.816 -12.453 1.00 60.97 215 PRO A N 1
ATOM 1568 C CA . PRO A 1 215 ? -1.075 8.755 -11.275 1.00 60.97 215 PRO A CA 1
ATOM 1569 C C . PRO A 1 215 ? -1.652 7.761 -10.261 1.00 60.97 215 PRO A C 1
ATOM 1571 O O . PRO A 1 215 ? -2.837 7.804 -9.932 1.00 60.97 215 PRO A O 1
ATOM 1574 N N . VAL A 1 216 ? -0.809 6.862 -9.749 1.00 69.88 216 VAL A N 1
ATOM 1575 C CA . VAL A 1 216 ? -1.100 6.188 -8.475 1.00 69.88 216 VAL A CA 1
ATOM 1576 C C . VAL A 1 216 ? -1.140 7.247 -7.371 1.00 69.88 216 VAL A C 1
ATOM 1578 O O . VAL A 1 216 ? -0.341 8.185 -7.440 1.00 69.88 216 VAL A O 1
ATOM 1581 N N . PRO A 1 217 ? -2.027 7.133 -6.363 1.00 67.94 217 PRO A N 1
ATOM 1582 C CA . PRO A 1 217 ? -2.074 8.114 -5.290 1.00 67.94 217 PRO A CA 1
ATOM 1583 C C . PRO A 1 217 ? -0.700 8.291 -4.648 1.00 67.94 217 PRO A C 1
ATOM 1585 O O . PRO A 1 217 ? -0.067 7.328 -4.207 1.00 67.94 217 PRO A O 1
ATOM 1588 N N . ASN A 1 218 ? -0.223 9.529 -4.671 1.00 61.00 218 ASN A N 1
ATOM 1589 C CA . ASN A 1 218 ? 1.071 9.934 -4.160 1.00 61.00 218 ASN A CA 1
ATOM 1590 C C . ASN A 1 218 ? 0.979 11.382 -3.668 1.00 61.00 218 ASN A C 1
ATOM 1592 O O . ASN A 1 218 ? 1.454 12.309 -4.320 1.00 61.00 218 ASN A O 1
ATOM 1596 N N . THR A 1 219 ? 0.372 11.616 -2.502 1.00 47.59 219 THR A N 1
ATOM 1597 C CA . THR A 1 219 ? 0.392 12.950 -1.879 1.00 47.59 219 THR A CA 1
ATOM 1598 C C . THR A 1 219 ? 1.780 13.265 -1.310 1.00 47.59 219 THR A C 1
ATOM 1600 O O . THR A 1 219 ? 1.972 13.440 -0.108 1.00 47.59 219 THR A O 1
ATOM 1603 N N . CYS A 1 220 ? 2.786 13.349 -2.175 1.00 42.56 220 CYS A N 1
ATOM 1604 C CA . CYS A 1 220 ? 4.033 14.009 -1.846 1.00 42.56 220 CYS A CA 1
ATOM 1605 C C . CYS A 1 220 ? 3.725 15.502 -1.752 1.00 42.56 220 CYS A C 1
ATOM 1607 O O . CYS A 1 220 ? 3.597 16.196 -2.761 1.00 42.56 220 CYS A O 1
ATOM 1609 N N . THR A 1 221 ? 3.597 16.024 -0.536 1.00 37.69 221 THR A N 1
ATOM 1610 C CA . THR A 1 221 ? 3.776 17.461 -0.354 1.00 37.69 221 THR A CA 1
ATOM 1611 C C . THR A 1 221 ? 5.270 17.708 -0.503 1.00 37.69 221 THR A C 1
ATOM 1613 O O . THR A 1 221 ? 6.081 17.166 0.246 1.00 37.69 221 THR A O 1
ATOM 1616 N N . ASN A 1 222 ? 5.659 18.503 -1.500 1.00 40.44 222 ASN A N 1
ATOM 1617 C CA . ASN A 1 222 ? 7.029 18.992 -1.681 1.00 40.44 222 ASN A CA 1
ATOM 1618 C C . ASN A 1 222 ? 7.429 19.968 -0.552 1.00 40.44 222 ASN A C 1
ATOM 1620 O O . ASN A 1 222 ? 7.983 21.037 -0.795 1.00 40.44 222 ASN A O 1
ATOM 1624 N N . SER A 1 223 ? 7.154 19.612 0.700 1.00 36.09 223 SER A N 1
ATOM 1625 C CA . SER A 1 223 ? 7.578 20.333 1.898 1.00 36.09 223 SER A CA 1
ATOM 1626 C C . SER A 1 223 ? 9.016 19.971 2.299 1.00 36.09 223 SER A C 1
ATOM 1628 O O . SER A 1 223 ? 9.551 20.515 3.261 1.00 36.09 223 SER A O 1
ATOM 1630 N N . GLY A 1 224 ? 9.691 19.124 1.514 1.00 37.12 224 GLY A N 1
ATOM 1631 C CA . GLY A 1 224 ? 11.143 18.970 1.494 1.00 37.12 224 GLY A CA 1
ATOM 1632 C C . GLY A 1 224 ? 11.715 19.461 0.165 1.00 37.12 224 GLY A C 1
ATOM 1633 O O . GLY A 1 224 ? 11.810 18.692 -0.775 1.00 37.12 224 GLY A O 1
ATOM 1634 N N . LYS A 1 225 ? 12.057 20.754 0.090 1.00 27.19 225 LYS A N 1
ATOM 1635 C CA . LYS A 1 225 ? 12.816 21.439 -0.979 1.00 27.19 225 LYS A CA 1
ATOM 1636 C C . LYS A 1 225 ? 12.735 20.817 -2.383 1.00 27.19 225 LYS A C 1
ATOM 1638 O O . LYS A 1 225 ? 13.578 20.014 -2.774 1.00 27.19 225 LYS A O 1
ATOM 1643 N N . GLN A 1 226 ? 11.843 21.368 -3.201 1.00 27.80 226 GLN A N 1
ATOM 1644 C CA . GLN A 1 226 ? 12.008 21.378 -4.649 1.00 27.80 226 GLN A CA 1
ATOM 1645 C C . GLN A 1 226 ? 13.375 22.004 -4.974 1.00 27.80 226 GLN A C 1
ATOM 1647 O O . GLN A 1 226 ? 13.542 23.224 -4.922 1.00 27.80 226 GLN A O 1
ATOM 1652 N N . TRP A 1 227 ? 14.381 21.190 -5.302 1.00 26.09 227 TRP A N 1
ATOM 1653 C CA . TRP A 1 227 ? 15.513 21.701 -6.063 1.00 26.09 227 TRP A CA 1
ATOM 1654 C C . TRP A 1 227 ? 15.014 21.898 -7.490 1.00 26.09 227 TRP A C 1
ATOM 1656 O O . TRP A 1 227 ? 15.172 21.047 -8.360 1.00 26.09 227 TRP A O 1
ATOM 1666 N N . SER A 1 228 ? 14.401 23.054 -7.740 1.00 28.75 228 SER A N 1
ATOM 1667 C CA . SER A 1 228 ? 14.488 23.660 -9.059 1.00 28.75 228 SER A CA 1
ATOM 1668 C C . SER A 1 228 ? 15.965 23.970 -9.278 1.00 28.75 228 SER A C 1
ATOM 1670 O O . SER A 1 228 ? 16.457 25.038 -8.903 1.00 28.75 228 SER A O 1
ATOM 1672 N N . LEU A 1 229 ? 16.711 23.008 -9.814 1.00 28.52 229 LEU A N 1
ATOM 1673 C CA . LEU A 1 229 ? 17.964 23.353 -10.453 1.00 28.52 229 LEU A CA 1
ATOM 1674 C C . LEU A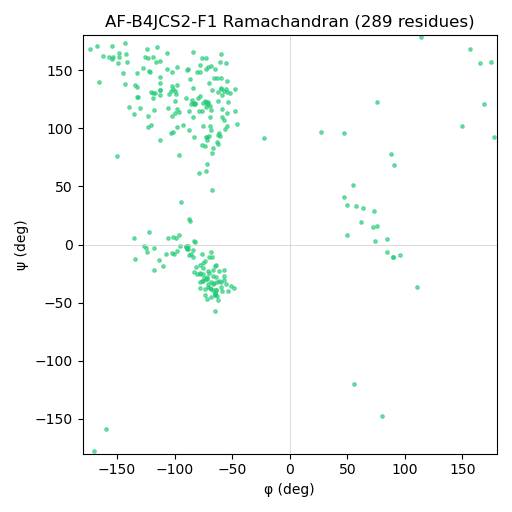 1 229 ? 17.582 24.259 -11.632 1.00 28.52 229 LEU A C 1
ATOM 1676 O O . LEU A 1 229 ? 16.765 23.854 -12.464 1.00 28.52 229 LEU A O 1
ATOM 1680 N N . PRO A 1 230 ? 18.125 25.488 -11.724 1.00 27.39 230 PRO A N 1
ATOM 1681 C CA . PRO A 1 230 ? 18.144 26.161 -13.010 1.00 27.39 230 PRO A CA 1
ATOM 1682 C C . PRO A 1 230 ? 18.949 25.259 -13.953 1.00 27.39 230 PRO A C 1
ATOM 1684 O O . PRO A 1 230 ? 19.683 24.392 -13.489 1.00 27.39 230 PRO A O 1
ATOM 1687 N N . TRP A 1 231 ? 18.848 25.472 -15.256 1.00 24.06 231 TRP A N 1
ATOM 1688 C CA . TRP A 1 231 ? 19.489 24.669 -16.302 1.00 24.06 231 TRP A CA 1
ATOM 1689 C C . TRP A 1 231 ? 18.667 23.463 -16.778 1.00 24.06 231 TRP A C 1
ATOM 1691 O O . TRP A 1 231 ? 18.999 22.300 -16.570 1.00 24.06 231 TRP A O 1
ATOM 1701 N N . SER A 1 232 ? 17.674 23.762 -17.612 1.00 32.94 232 SER A N 1
ATOM 1702 C CA . SER A 1 232 ? 17.542 23.025 -18.867 1.00 32.94 232 SER A CA 1
ATOM 1703 C C . SER A 1 232 ? 18.917 22.966 -19.552 1.00 32.94 232 SER A C 1
ATOM 1705 O O . SER A 1 232 ? 19.441 24.014 -19.934 1.00 32.94 232 SER A O 1
ATOM 1707 N N . TYR A 1 233 ? 19.509 21.775 -19.701 1.00 27.67 233 TYR A N 1
ATOM 1708 C CA . TYR A 1 233 ? 20.602 21.566 -20.653 1.00 27.67 233 TYR A CA 1
ATOM 1709 C C . TYR A 1 233 ? 20.231 20.501 -21.684 1.00 27.67 233 TYR A C 1
ATOM 1711 O O . TYR A 1 233 ? 19.764 19.426 -21.306 1.00 27.67 233 TYR A O 1
ATOM 1719 N N . PRO A 1 234 ? 20.437 20.787 -22.983 1.00 27.09 234 PRO A N 1
ATOM 1720 C CA . PRO A 1 234 ? 20.119 19.869 -24.059 1.00 27.09 234 PRO A CA 1
ATOM 1721 C C . P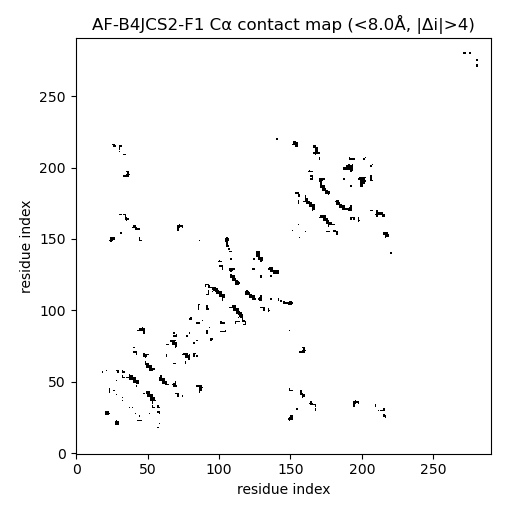RO A 1 234 ? 21.120 18.714 -24.107 1.00 27.09 234 PRO A C 1
ATOM 1723 O O . PRO A 1 234 ? 22.260 18.813 -23.647 1.00 27.09 234 PRO A O 1
ATOM 1726 N N . SER A 1 235 ? 20.698 17.642 -24.767 1.00 35.16 235 SER A N 1
ATOM 1727 C CA . SER A 1 235 ? 21.535 16.558 -25.272 1.00 35.16 235 SER A CA 1
ATOM 1728 C C . SER A 1 235 ? 22.790 17.086 -25.989 1.00 35.16 235 SER A C 1
ATOM 1730 O O . SER A 1 235 ? 22.680 17.574 -27.112 1.00 35.16 235 SER A O 1
ATOM 1732 N N . ASN A 1 236 ? 23.957 17.021 -25.329 1.00 35.91 236 ASN A N 1
ATOM 1733 C CA . ASN A 1 236 ? 25.324 16.864 -25.874 1.00 35.91 236 ASN A CA 1
ATOM 1734 C C . ASN A 1 236 ? 26.377 17.559 -24.986 1.00 35.91 236 ASN A C 1
ATOM 1736 O O . ASN A 1 236 ? 26.575 18.765 -25.118 1.00 35.91 236 ASN A O 1
ATOM 1740 N N . ARG A 1 237 ? 27.127 16.801 -24.162 1.00 28.97 237 ARG A N 1
ATOM 1741 C CA . ARG A 1 237 ? 28.578 17.007 -23.897 1.00 28.97 237 ARG A CA 1
ATOM 1742 C C . ARG A 1 237 ? 29.131 16.015 -22.865 1.00 28.97 237 ARG A C 1
ATOM 1744 O O . ARG A 1 237 ? 29.190 16.291 -21.672 1.00 28.97 237 ARG A O 1
ATOM 1751 N N . SER A 1 238 ? 29.655 14.897 -23.354 1.00 35.84 238 SER A N 1
ATOM 1752 C CA . SER A 1 238 ? 30.331 13.864 -22.553 1.00 35.84 238 SER A CA 1
ATOM 1753 C C . SER A 1 238 ? 31.834 14.120 -22.325 1.00 35.84 238 SER A C 1
ATOM 1755 O O . SER A 1 238 ? 32.569 13.186 -22.031 1.00 35.84 238 SER A O 1
ATOM 1757 N N . THR A 1 239 ? 32.339 15.352 -22.464 1.00 34.09 239 THR A N 1
ATOM 1758 C CA . THR A 1 239 ? 33.799 15.615 -22.471 1.00 34.09 239 THR A CA 1
ATOM 1759 C C . THR A 1 239 ? 34.316 16.616 -21.433 1.00 34.09 239 THR A C 1
ATOM 1761 O O . THR A 1 239 ? 35.526 16.710 -21.255 1.00 34.09 239 THR A O 1
ATOM 1764 N N . ASN A 1 240 ? 33.457 17.302 -20.667 1.00 38.41 240 ASN A N 1
ATOM 1765 C CA . ASN A 1 240 ? 33.913 18.326 -19.706 1.00 38.41 240 ASN A CA 1
ATOM 1766 C C . ASN A 1 240 ? 33.946 17.890 -18.229 1.00 38.41 240 ASN A C 1
ATOM 1768 O O . ASN A 1 240 ? 34.482 18.619 -17.397 1.00 38.41 240 ASN A O 1
ATOM 1772 N N . VAL A 1 241 ? 33.442 16.699 -17.889 1.00 37.25 241 VAL A N 1
ATOM 1773 C CA . VAL A 1 241 ? 33.454 16.191 -16.500 1.00 37.25 241 VAL A CA 1
ATOM 1774 C C . VAL A 1 241 ? 34.853 15.715 -16.078 1.00 37.25 241 VAL A C 1
ATOM 1776 O O . VAL A 1 241 ? 35.253 15.909 -14.933 1.00 37.25 241 VAL A O 1
ATOM 1779 N N . ILE A 1 242 ? 35.653 15.195 -17.016 1.00 40.69 242 ILE A N 1
ATOM 1780 C CA . ILE A 1 242 ? 37.012 14.697 -16.733 1.00 40.69 242 ILE A CA 1
ATOM 1781 C C . ILE A 1 242 ? 37.962 15.843 -16.330 1.00 40.69 242 ILE A C 1
ATOM 1783 O O . ILE A 1 242 ? 38.798 15.675 -15.444 1.00 40.69 242 ILE A O 1
ATOM 1787 N N . ASN A 1 243 ? 37.788 17.043 -16.893 1.00 35.62 243 ASN A N 1
ATOM 1788 C CA . ASN A 1 243 ? 38.677 18.177 -16.610 1.00 35.62 243 ASN A CA 1
ATOM 1789 C C . ASN A 1 243 ? 38.437 18.812 -15.229 1.00 35.62 243 ASN A C 1
ATOM 1791 O O . ASN A 1 243 ? 39.365 19.378 -14.653 1.00 35.62 243 ASN A O 1
ATOM 1795 N N . ASN A 1 244 ? 37.233 18.684 -14.661 1.00 36.50 244 ASN A N 1
ATOM 1796 C CA . ASN A 1 244 ? 36.910 19.287 -13.362 1.00 36.50 244 ASN A CA 1
ATOM 1797 C C . ASN A 1 244 ? 37.355 18.427 -12.165 1.00 36.50 244 ASN A C 1
ATOM 1799 O O . ASN A 1 244 ? 37.635 18.952 -11.089 1.00 36.50 244 ASN A O 1
ATOM 1803 N N . ILE A 1 245 ? 37.505 17.113 -12.360 1.00 43.00 245 ILE A N 1
ATOM 1804 C CA . ILE A 1 245 ? 38.060 16.208 -11.341 1.00 43.00 245 ILE A CA 1
ATOM 1805 C C . ILE A 1 245 ? 39.570 16.459 -11.161 1.00 43.00 245 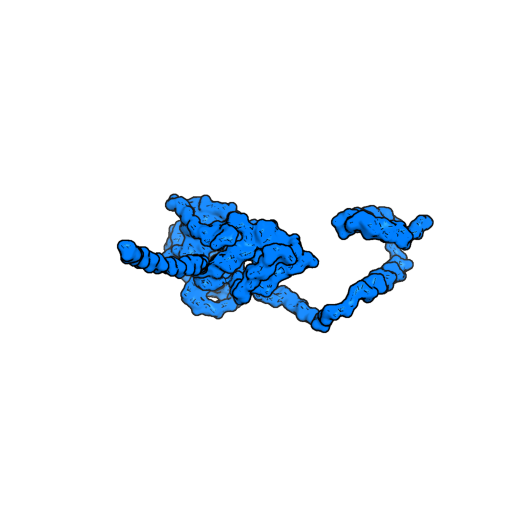ILE A C 1
ATOM 1807 O O . ILE A 1 245 ? 40.058 16.473 -10.032 1.00 43.00 245 ILE A O 1
ATOM 1811 N N . ASN A 1 246 ? 40.299 16.768 -12.242 1.00 35.81 246 ASN A N 1
ATOM 1812 C CA . ASN A 1 246 ? 41.737 17.066 -12.181 1.00 35.81 246 ASN A CA 1
ATOM 1813 C C . ASN A 1 246 ? 42.068 18.358 -11.409 1.00 35.81 246 ASN A C 1
ATOM 1815 O O . ASN A 1 246 ? 43.087 18.416 -10.723 1.00 35.81 246 ASN A O 1
ATOM 1819 N N . ASN A 1 247 ? 41.203 19.376 -11.457 1.00 38.47 247 ASN A N 1
ATOM 1820 C CA . ASN A 1 247 ? 41.447 20.639 -10.749 1.00 38.47 247 ASN A CA 1
ATOM 1821 C C . ASN A 1 247 ? 41.228 20.533 -9.231 1.00 38.47 247 ASN A C 1
ATOM 1823 O O . ASN A 1 247 ? 41.914 21.211 -8.468 1.00 38.47 247 ASN A O 1
ATOM 1827 N N . ASN A 1 248 ? 40.341 19.641 -8.777 1.00 38.62 248 ASN A N 1
ATOM 1828 C CA . ASN A 1 248 ? 40.103 19.424 -7.347 1.00 38.62 248 ASN A CA 1
ATOM 1829 C C . ASN A 1 248 ? 41.190 18.579 -6.663 1.00 38.62 248 ASN A C 1
ATOM 1831 O O . ASN A 1 248 ? 41.410 18.741 -5.466 1.00 38.62 248 ASN A O 1
ATOM 1835 N N . PHE A 1 249 ? 41.927 17.739 -7.400 1.00 40.66 249 PHE A N 1
ATOM 1836 C CA . PHE A 1 249 ? 43.060 16.993 -6.834 1.00 40.66 249 PHE A CA 1
ATOM 1837 C C . PHE A 1 249 ? 44.291 17.873 -6.555 1.00 40.66 249 PHE A C 1
ATOM 1839 O O . PHE A 1 249 ? 45.020 17.612 -5.600 1.00 40.66 249 PHE A O 1
ATOM 1846 N N . ASN A 1 250 ? 44.502 18.950 -7.320 1.00 39.78 250 ASN A N 1
ATOM 1847 C CA . ASN A 1 250 ? 45.666 19.829 -7.140 1.00 39.78 250 ASN A CA 1
ATOM 1848 C C . ASN A 1 250 ? 45.564 20.768 -5.922 1.00 39.78 250 ASN A C 1
ATOM 1850 O O . ASN A 1 250 ? 46.589 21.278 -5.469 1.00 39.78 250 ASN A O 1
ATOM 1854 N N . ASN A 1 251 ? 44.367 20.951 -5.352 1.00 39.19 251 ASN A N 1
ATOM 1855 C CA . ASN A 1 251 ? 44.142 21.799 -4.174 1.00 39.19 251 ASN A CA 1
ATOM 1856 C C . ASN A 1 251 ? 44.269 21.063 -2.825 1.00 39.19 251 ASN A C 1
ATOM 1858 O O . ASN A 1 251 ? 44.211 21.702 -1.777 1.00 39.19 251 ASN A O 1
ATOM 1862 N N . ILE A 1 252 ? 44.518 19.748 -2.816 1.00 44.00 252 ILE A N 1
ATOM 1863 C CA . ILE A 1 252 ? 44.736 18.949 -1.589 1.00 44.00 252 ILE A CA 1
ATOM 1864 C C . ILE A 1 252 ? 46.246 18.828 -1.284 1.00 44.00 252 ILE A C 1
ATOM 1866 O O . ILE A 1 252 ? 46.737 17.793 -0.840 1.00 44.00 252 ILE A O 1
ATOM 1870 N N . ASN A 1 253 ? 47.021 19.884 -1.551 1.00 42.66 253 ASN A N 1
ATOM 1871 C CA . ASN A 1 253 ? 48.480 19.881 -1.379 1.00 42.66 253 ASN A CA 1
ATOM 1872 C C . ASN A 1 253 ? 48.998 20.663 -0.163 1.00 42.66 253 ASN A C 1
ATOM 1874 O O . ASN A 1 253 ? 50.209 20.728 0.019 1.00 42.66 253 ASN A O 1
ATOM 1878 N N . ASN A 1 254 ? 48.137 21.185 0.720 1.00 40.88 254 ASN A N 1
ATOM 1879 C CA . ASN A 1 254 ? 48.595 21.933 1.896 1.00 40.88 254 ASN A CA 1
ATOM 1880 C C . ASN A 1 254 ? 48.141 21.317 3.231 1.00 40.88 254 ASN A C 1
ATOM 1882 O O . ASN A 1 254 ? 47.008 21.475 3.666 1.00 40.88 254 ASN A O 1
ATOM 1886 N N . ASN A 1 255 ? 49.106 20.642 3.868 1.00 40.94 255 ASN A N 1
ATOM 1887 C CA . ASN A 1 255 ? 49.300 20.425 5.306 1.00 40.94 255 ASN A CA 1
ATOM 1888 C C . ASN A 1 255 ? 48.114 19.979 6.176 1.00 40.94 255 ASN A C 1
ATOM 1890 O O . ASN A 1 255 ? 47.429 20.791 6.785 1.00 40.94 255 ASN A O 1
ATOM 1894 N N . THR A 1 256 ? 48.010 18.666 6.394 1.00 40.16 256 THR A N 1
ATOM 1895 C CA . THR A 1 256 ? 48.221 17.930 7.671 1.00 40.16 256 THR A CA 1
ATOM 1896 C C . THR A 1 256 ? 47.641 16.514 7.506 1.00 40.16 256 THR A C 1
ATOM 1898 O O . THR A 1 256 ? 46.795 16.306 6.651 1.00 40.16 256 THR A O 1
ATOM 1901 N N . PHE A 1 257 ? 48.102 15.523 8.281 1.00 38.28 257 PHE A N 1
ATOM 1902 C CA . PHE A 1 257 ? 47.737 14.084 8.228 1.00 38.28 257 PHE A CA 1
ATOM 1903 C C . PHE A 1 257 ? 48.587 13.171 7.324 1.00 38.28 257 PHE A C 1
ATOM 1905 O O . PHE A 1 257 ? 48.130 12.559 6.359 1.00 38.28 257 PHE A O 1
ATOM 1912 N N . ILE A 1 258 ? 49.845 12.973 7.727 1.00 45.53 258 ILE A N 1
ATOM 1913 C CA . ILE A 1 258 ? 50.772 12.001 7.118 1.00 45.53 258 ILE A CA 1
ATOM 1914 C C . ILE A 1 258 ? 50.391 10.534 7.446 1.00 45.53 258 ILE A C 1
ATOM 1916 O O . ILE A 1 258 ? 50.671 9.646 6.642 1.00 45.53 258 ILE A O 1
ATOM 1920 N N . ASN A 1 259 ? 49.642 10.262 8.524 1.00 41.84 259 ASN A N 1
ATOM 1921 C CA . ASN A 1 259 ? 49.239 8.890 8.894 1.00 41.84 259 ASN A CA 1
ATOM 1922 C C . ASN A 1 259 ? 47.952 8.367 8.217 1.00 41.84 259 ASN A C 1
ATOM 1924 O O . ASN A 1 259 ? 47.685 7.168 8.269 1.00 41.84 259 ASN A O 1
ATOM 1928 N N . SER A 1 260 ? 47.201 9.205 7.492 1.00 45.03 260 SER A N 1
ATOM 1929 C CA . SER A 1 260 ? 45.968 8.791 6.788 1.00 45.03 260 SER A CA 1
ATOM 1930 C C . SER A 1 260 ? 46.202 8.281 5.357 1.00 45.03 260 SER A C 1
ATOM 1932 O O . SER A 1 260 ? 45.270 7.811 4.704 1.00 45.03 260 SER A O 1
ATOM 1934 N N . ARG A 1 261 ? 47.447 8.306 4.855 1.00 44.56 261 ARG A N 1
ATOM 1935 C CA . ARG A 1 261 ? 47.762 7.931 3.460 1.00 44.56 261 ARG A CA 1
ATOM 1936 C C . ARG A 1 261 ? 47.653 6.433 3.164 1.00 44.56 261 ARG A C 1
ATOM 1938 O O . ARG A 1 261 ? 47.339 6.074 2.034 1.00 44.56 261 ARG A O 1
ATOM 1945 N N . ARG A 1 262 ? 47.889 5.545 4.138 1.00 42.78 262 ARG A N 1
ATOM 1946 C CA . ARG A 1 262 ? 47.708 4.089 3.939 1.00 42.78 262 ARG A CA 1
ATOM 1947 C C . ARG A 1 262 ? 46.238 3.678 4.009 1.00 42.78 262 ARG A C 1
ATOM 1949 O O . ARG A 1 262 ? 45.806 2.855 3.213 1.00 42.78 262 ARG A O 1
ATOM 1956 N N . ILE A 1 263 ? 45.467 4.296 4.902 1.00 44.09 263 ILE A N 1
ATOM 1957 C CA . ILE A 1 263 ? 44.055 3.960 5.126 1.00 44.09 263 ILE A CA 1
ATOM 1958 C C . ILE A 1 263 ? 43.191 4.462 3.963 1.00 44.09 263 ILE A C 1
ATOM 1960 O O . ILE A 1 263 ? 42.384 3.703 3.432 1.00 44.09 263 ILE A O 1
ATOM 1964 N N . MET A 1 264 ? 43.430 5.688 3.486 1.00 44.47 264 MET A N 1
ATOM 1965 C CA . MET A 1 264 ? 42.692 6.250 2.351 1.00 44.47 264 MET A CA 1
ATOM 1966 C C . MET A 1 264 ? 43.015 5.526 1.031 1.00 44.47 264 MET A C 1
ATOM 1968 O O . MET A 1 264 ? 42.122 5.343 0.213 1.00 44.47 264 MET A O 1
ATOM 1972 N N . LYS A 1 265 ? 44.250 5.023 0.852 1.00 46.34 265 LYS A N 1
ATOM 1973 C CA . LYS A 1 265 ? 44.629 4.179 -0.301 1.00 46.34 265 LYS A CA 1
ATOM 1974 C C . LYS A 1 265 ? 43.864 2.853 -0.336 1.00 46.34 265 LYS A C 1
ATOM 1976 O O . LYS A 1 265 ? 43.382 2.460 -1.393 1.00 46.34 265 LYS A O 1
ATOM 1981 N N . VAL A 1 266 ? 43.729 2.186 0.812 1.00 48.06 266 VAL A N 1
ATOM 1982 C CA . VAL A 1 266 ? 42.987 0.917 0.922 1.00 48.06 266 VAL A CA 1
ATOM 1983 C C . VAL A 1 266 ? 41.488 1.139 0.709 1.00 48.06 266 VAL A C 1
ATOM 1985 O O . VAL A 1 266 ? 40.839 0.331 0.047 1.00 48.06 266 VAL A O 1
ATOM 1988 N N . TYR A 1 267 ? 40.948 2.253 1.210 1.00 43.47 267 TYR A N 1
ATOM 1989 C CA . TYR A 1 267 ? 39.545 2.612 1.007 1.00 43.47 267 TYR A CA 1
ATOM 1990 C C . TYR A 1 267 ? 39.240 2.964 -0.454 1.00 43.47 267 TYR A C 1
ATOM 1992 O O . TYR A 1 267 ? 38.278 2.440 -1.007 1.00 43.47 267 TYR A O 1
ATOM 2000 N N . LEU A 1 268 ? 40.083 3.766 -1.118 1.00 45.91 268 LEU A N 1
ATOM 2001 C CA . LEU A 1 268 ? 39.883 4.118 -2.530 1.00 45.91 268 LEU A CA 1
ATOM 2002 C C . LEU A 1 268 ? 39.987 2.894 -3.451 1.00 45.91 268 LEU A C 1
ATOM 2004 O O . LEU A 1 268 ? 39.197 2.766 -4.380 1.00 45.91 268 LEU A O 1
ATOM 2008 N N . MET A 1 269 ? 40.919 1.971 -3.181 1.00 46.41 269 MET A N 1
ATOM 2009 C CA . MET A 1 269 ? 41.039 0.724 -3.949 1.00 46.41 269 MET A CA 1
ATOM 2010 C C . MET A 1 269 ? 39.812 -0.178 -3.785 1.00 46.41 269 MET A C 1
ATOM 2012 O O . MET A 1 269 ? 39.324 -0.708 -4.781 1.00 46.41 269 MET A O 1
ATOM 2016 N N . LYS A 1 270 ? 39.273 -0.308 -2.565 1.00 44.19 270 LYS A N 1
ATOM 2017 C CA . LYS A 1 270 ? 38.039 -1.075 -2.327 1.00 44.19 270 LYS A CA 1
ATOM 2018 C C . LYS A 1 270 ? 36.827 -0.452 -3.014 1.00 44.19 270 LYS A C 1
ATOM 2020 O O . LYS A 1 270 ? 36.043 -1.170 -3.620 1.00 44.19 270 LYS A O 1
ATOM 2025 N N . VAL A 1 271 ? 36.702 0.873 -2.965 1.00 44.25 271 VAL A N 1
ATOM 2026 C CA . VAL A 1 271 ? 35.596 1.594 -3.613 1.00 44.25 271 VAL A CA 1
ATOM 2027 C C . VAL A 1 271 ? 35.686 1.489 -5.141 1.00 44.25 271 VAL A C 1
ATOM 2029 O O . VAL A 1 271 ? 34.674 1.265 -5.797 1.00 44.25 271 VAL A O 1
ATOM 2032 N N . LEU A 1 272 ? 36.889 1.554 -5.721 1.00 43.22 272 LEU A N 1
ATOM 2033 C CA . LEU A 1 272 ? 37.086 1.408 -7.170 1.00 43.22 272 LEU A CA 1
ATOM 2034 C C . LEU A 1 272 ? 36.861 -0.030 -7.672 1.00 43.22 272 LEU A C 1
ATOM 2036 O O . LEU A 1 272 ? 36.348 -0.208 -8.776 1.00 43.22 272 LEU A O 1
ATOM 2040 N N . GLN A 1 273 ? 37.190 -1.053 -6.875 1.00 42.19 273 GLN A N 1
ATOM 2041 C CA . GLN A 1 273 ? 36.948 -2.459 -7.232 1.00 42.19 273 GLN A CA 1
ATOM 2042 C C . GLN A 1 273 ? 35.462 -2.847 -7.222 1.00 42.19 273 GLN A C 1
ATOM 2044 O O . GLN A 1 273 ? 35.077 -3.773 -7.928 1.00 42.19 273 GLN A O 1
ATOM 2049 N N . MET A 1 274 ? 34.619 -2.140 -6.463 1.00 39.47 274 MET A N 1
ATOM 2050 C CA . MET A 1 274 ? 33.190 -2.454 -6.330 1.00 39.47 274 MET A CA 1
ATOM 2051 C C . MET A 1 274 ? 32.295 -1.780 -7.387 1.00 39.47 274 MET A C 1
ATOM 2053 O O . MET A 1 274 ? 31.093 -2.026 -7.400 1.00 39.47 274 MET A O 1
ATOM 2057 N N . SER A 1 275 ? 32.833 -0.932 -8.274 1.00 37.44 275 SER A N 1
ATOM 2058 C CA . SER A 1 275 ? 32.009 -0.130 -9.203 1.00 37.44 275 SER A CA 1
ATOM 2059 C C . SER A 1 275 ? 32.495 -0.072 -10.658 1.00 37.44 275 SER A C 1
ATOM 2061 O O . SER A 1 275 ? 31.900 0.646 -11.458 1.00 37.44 275 SER A O 1
ATOM 2063 N N . LEU A 1 276 ? 33.539 -0.813 -11.047 1.00 41.69 276 LEU A N 1
ATOM 2064 C CA . LEU A 1 276 ? 34.126 -0.733 -12.395 1.00 41.69 276 LEU A CA 1
ATOM 2065 C C . LEU A 1 276 ? 34.386 -2.122 -13.006 1.00 41.69 276 LEU A C 1
ATOM 2067 O O . LEU A 1 276 ? 34.913 -2.999 -12.325 1.00 41.69 276 LEU A O 1
ATOM 2071 N N . LYS A 1 277 ? 34.074 -2.303 -14.304 1.00 46.91 277 LYS A N 1
ATOM 2072 C CA . LYS A 1 277 ? 34.442 -3.499 -15.101 1.00 46.91 277 LYS A CA 1
ATOM 2073 C C . LYS A 1 277 ? 35.967 -3.566 -15.340 1.00 46.91 277 LYS A C 1
ATOM 2075 O O . LYS A 1 277 ? 36.615 -2.519 -15.395 1.00 46.91 277 LYS A O 1
ATOM 2080 N N . ASP A 1 278 ? 36.520 -4.769 -15.536 1.00 47.28 278 ASP A N 1
ATOM 2081 C CA . ASP A 1 278 ? 37.973 -5.070 -15.576 1.00 47.28 278 ASP A CA 1
ATOM 2082 C C . ASP A 1 278 ? 38.817 -4.147 -16.479 1.00 47.28 278 ASP A C 1
ATOM 2084 O O . ASP A 1 278 ? 39.921 -3.729 -16.112 1.00 47.28 278 ASP A O 1
ATOM 2088 N N . ASP A 1 279 ? 38.287 -3.740 -17.631 1.00 43.25 279 ASP A N 1
ATOM 2089 C CA . ASP A 1 279 ? 39.015 -2.899 -18.589 1.00 43.25 279 ASP A CA 1
ATOM 2090 C C . ASP A 1 279 ? 39.193 -1.446 -18.112 1.00 43.25 279 ASP A C 1
ATOM 2092 O O . ASP A 1 279 ? 40.187 -0.791 -18.435 1.00 43.25 279 ASP A O 1
ATOM 2096 N N . GLN A 1 280 ? 38.271 -0.947 -17.280 1.00 43.03 280 GLN A N 1
ATOM 2097 C CA . GLN A 1 280 ? 38.344 0.390 -16.676 1.00 43.03 280 GLN A CA 1
ATOM 2098 C C . GLN A 1 280 ? 39.353 0.430 -15.521 1.00 43.03 280 GLN A C 1
ATOM 2100 O O . GLN A 1 280 ? 40.041 1.434 -15.323 1.00 43.03 280 GLN A O 1
ATOM 2105 N N . GLN A 1 281 ? 39.518 -0.688 -14.804 1.00 44.38 281 GLN A N 1
ATOM 2106 C CA . GLN A 1 281 ? 40.543 -0.816 -13.767 1.00 44.38 281 GLN A CA 1
ATOM 2107 C C . GLN A 1 281 ? 41.950 -0.746 -14.384 1.00 44.38 281 GLN A C 1
ATOM 2109 O O . GLN A 1 281 ? 42.809 -0.012 -13.893 1.00 44.38 281 GLN A O 1
ATOM 2114 N N . ARG A 1 282 ? 42.179 -1.429 -15.516 1.00 43.47 282 ARG A N 1
ATOM 2115 C CA . ARG A 1 282 ? 43.470 -1.436 -16.233 1.00 43.47 282 ARG A CA 1
ATOM 2116 C C . ARG A 1 282 ? 43.930 -0.051 -16.699 1.00 43.47 282 ARG A C 1
ATOM 2118 O O . ARG A 1 282 ? 45.135 0.205 -16.737 1.00 43.47 282 ARG A O 1
ATOM 2125 N N . PHE A 1 283 ? 42.992 0.830 -17.046 1.00 41.50 283 PHE A N 1
ATOM 2126 C CA . PHE A 1 283 ? 43.286 2.200 -17.466 1.00 41.50 283 PHE A CA 1
ATOM 2127 C C . PHE A 1 283 ? 43.736 3.060 -16.276 1.00 41.50 283 PHE A C 1
ATOM 2129 O O . PHE A 1 283 ? 44.800 3.671 -16.331 1.00 41.50 283 PHE A O 1
ATOM 2136 N N . ILE A 1 284 ? 43.014 2.998 -15.152 1.00 45.44 284 ILE A N 1
ATOM 2137 C CA . ILE A 1 284 ? 43.341 3.739 -13.921 1.00 45.44 284 ILE A CA 1
ATOM 2138 C C . ILE A 1 284 ? 44.687 3.287 -13.326 1.00 45.44 284 ILE A C 1
ATOM 2140 O O . ILE A 1 284 ? 45.486 4.125 -12.903 1.00 45.44 284 ILE A O 1
ATOM 2144 N N . TYR A 1 285 ? 44.994 1.984 -13.365 1.00 46.78 285 TYR A N 1
ATOM 2145 C CA . TYR A 1 285 ? 46.292 1.455 -12.920 1.00 46.78 285 TYR A CA 1
ATOM 2146 C C . TYR A 1 285 ? 47.479 1.958 -13.758 1.00 46.78 285 TYR A C 1
ATOM 2148 O O . TYR A 1 285 ? 48.567 2.132 -13.213 1.00 46.78 285 TYR A O 1
ATOM 2156 N N . LYS A 1 286 ? 47.292 2.221 -15.060 1.00 46.00 286 LYS A N 1
ATOM 2157 C CA . LYS A 1 286 ? 48.338 2.796 -15.927 1.00 46.00 286 LYS A CA 1
ATOM 2158 C C . LYS A 1 286 ? 48.514 4.304 -15.735 1.00 46.00 286 LYS A C 1
ATOM 2160 O O . LYS A 1 286 ? 49.626 4.801 -15.885 1.00 46.00 286 LYS A O 1
ATOM 2165 N N . THR A 1 287 ? 47.446 5.036 -15.416 1.00 40.78 287 THR A N 1
ATOM 2166 C CA . THR A 1 287 ? 47.488 6.501 -15.255 1.00 40.78 287 THR A CA 1
ATOM 2167 C C . THR A 1 287 ? 48.093 6.934 -13.913 1.00 40.78 287 THR A C 1
ATOM 2169 O O . THR A 1 287 ? 48.667 8.014 -13.823 1.00 40.78 287 THR A O 1
ATOM 2172 N N . LEU A 1 288 ? 48.031 6.088 -12.879 1.00 46.97 288 LEU A N 1
ATOM 2173 C CA . LEU A 1 288 ? 48.486 6.404 -11.518 1.00 46.97 288 LEU A CA 1
ATOM 2174 C C . LEU A 1 288 ? 49.978 6.130 -11.230 1.00 46.97 288 LEU A C 1
ATOM 2176 O O . LEU A 1 288 ? 50.312 5.980 -10.062 1.00 46.97 288 LEU A O 1
ATOM 2180 N N . ASN A 1 289 ? 50.863 6.067 -12.240 1.00 39.44 289 ASN A N 1
ATOM 2181 C CA . ASN A 1 289 ? 52.321 5.826 -12.129 1.00 39.44 289 ASN A CA 1
ATOM 2182 C C . ASN A 1 289 ? 52.932 6.168 -10.743 1.00 39.44 289 ASN A C 1
ATOM 2184 O O . ASN A 1 289 ? 53.344 7.298 -10.477 1.00 39.44 289 ASN A O 1
ATOM 2188 N N . PHE A 1 290 ? 52.988 5.164 -9.863 1.00 41.66 290 PHE A N 1
ATOM 2189 C CA . PHE A 1 290 ? 53.614 5.235 -8.547 1.00 41.66 290 PHE A CA 1
ATOM 2190 C C . PHE A 1 290 ? 55.101 4.892 -8.710 1.00 41.66 290 PHE A C 1
ATOM 2192 O O . PHE A 1 290 ? 55.432 3.760 -9.060 1.00 41.66 290 PHE A O 1
ATOM 2199 N N . LYS A 1 291 ? 55.990 5.856 -8.453 1.00 32.94 291 LYS A N 1
ATOM 2200 C CA . LYS A 1 291 ? 57.294 5.547 -7.850 1.00 32.94 291 LYS A CA 1
ATOM 2201 C C . LYS A 1 291 ? 57.123 5.484 -6.337 1.00 32.94 291 LYS A C 1
ATOM 2203 O O . LYS A 1 291 ? 56.317 6.287 -5.810 1.00 32.94 291 LYS A O 1
#

Sequence (291 aa):
MSGIYLLASILCLAIGGSVAQFIEGNYNVTAACTTVPPGTQLGSIVSCDYYYVCTKNGPVQTNCPTGYSYDYKAASCSPSSSVSCYYGMDNPCEGKVGDNWVPVIGTCSEWVYCKNDVASGSGTCVNSIFNPDTQSCAYGTCTENPTTGPNLENLCKVIKPSSYFGSTSDCAIYYYCYPDGSMGDGVCPNGAFVAQYGACGYDTNGNCDRITDSPVPNTCTNSGKQWSLPWSYPSNRSTNVINNINNNFNNINNNTFINSRRIMKVYLMKVLQMSLKDDQQRFIYKTLNFK

InterPro domains:
  IPR002557 Chitin binding domain [PF01607] (45-85)
  IPR002557 Chitin binding domain [PS50940] (30-87)
  IPR002557 Chitin binding domain [PS50940] (153-210)
  IPR002557 Chitin binding domain [SM00494] (31-87)
  IPR002557 Chitin binding domain [SM00494] (91-144)
  IPR002557 Chitin binding domain [SM00494] (154-210)
  IPR036508 Chitin binding domain superfamily [SSF57625] (28-87)
  IPR036508 Chitin binding domain superfamily [SSF57625] (151-212)

Solvent-accessible surface area (backbone atoms only — not comparable to full-atom values): 17080 Å² total; per-residue (Å²): 134,89,80,88,82,81,81,80,79,80,76,79,74,76,79,74,73,73,73,82,78,48,67,53,70,63,34,43,50,40,61,45,31,61,20,29,27,66,69,43,51,35,47,47,65,62,27,30,48,29,30,27,37,14,38,95,89,40,57,41,82,46,72,38,60,92,73,27,22,52,26,30,80,77,65,44,65,38,52,42,78,79,45,94,65,49,33,59,52,98,52,57,24,60,77,40,77,51,79,49,49,35,57,38,75,31,52,53,25,31,36,31,34,19,48,66,33,37,78,74,45,70,52,68,35,80,86,14,23,46,35,61,90,75,55,40,70,37,91,42,85,66,81,76,70,88,49,96,45,38,58,58,60,36,60,31,75,23,30,35,51,73,40,43,33,34,45,27,76,39,44,27,31,30,36,36,17,39,89,86,40,47,76,50,76,50,72,28,93,56,54,10,29,30,20,78,75,44,41,68,34,63,73,55,95,62,50,54,69,63,53,63,83,51,68,53,40,65,74,74,71,72,83,70,73,77,79,76,68,80,75,92,73,75,97,80,80,95,72,64,70,68,63,57,57,58,61,60,62,68,70,76,76,78,88,85,70,84,82,51,59,67,60,52,52,55,50,52,50,54,58,53,65,76,74,54,60,73,73,59,52,57,51,54,65,64,73,61,76,77,128

Organism: Drosophila grimshawi (NCBI:txid7222)

Mean predicted aligned error: 17.15 Å

Nearest PDB structures (foldseek):
  8in6-assembly1_A  TM=2.885E-01  e=4.210E-07  Aplysia kurodai
  1dqc-assembly1_A  TM=6.838E-01  e=2.839E-02  Tachypleus tridentatus
  5hbf-assembly3_A  TM=9.276E-01  e=2.156E-01  Homo sapiens
  5hbf-assembly3_B  TM=8.523E-01  e=1.793E-01  Homo sapiens
  6so0-assembly1_A  TM=7.178E-01  e=1.586E-01  Homo sapiens

pLDDT: mean 71.55, std 22.73, range [24.06, 97.69]

Secondary structure (DSSP, 8-state):
----------------------EETTEEHHHHHHHS-TT-EEE-SS-SSEEEEEETTEEEEEEPPTTEEEETTTTEEEEGGGS---SS-SSTTTT--SEEEEEPTT-SSEEEEEETTEEEEEEE-TTEEEETTTTEEEE--------SS---SBGGGTBPTT-EEE-SS-TTEEEEE-TTS-EEEEE-TTSEEEGGGTEEE---TTTTTT--S-PPPB-----S-----S----S--SSSHHHHHHHHHTT--SS--GGGHHHHHHHHHHHHHTT--HHHHHHHHHHT---

Foldseek 3Di:
DDDDDDPPPPPPPPPPVPLDFDDFPLAGQQLQLLFAAQQFWFADQAFQQWIWGRHPSGTDIDGDPPQWGQAQQVRDTDRPLPHCDQHNDPQSLASPAAWAKHADFLFFFKIFIDGGSDRPDIDGHDCFGQDRVVRDTDHDHTPDPSDPGGDDQARLVTHHAQAKTAWLAAQQKIWHAHSSSDIDIDGAPQRGQQNNVSGHDHCDPNSVVSNDVSTRNHPPPVPPDDPPPPDPDDPDDPDCPVVVVVVVVVVVPDDDDPPCVVVVVVVVVVVVVVPDDPVVVVVVVVVVDDD

Radius of gyration: 27.52 Å; Cα contacts (8 Å, |Δi|>4): 500; chains: 1; bounding box: 84×58×86 Å